Protein AF-E6XSA7-F1 (afdb_monomer_lite)

Sequence (203 aa):
MDSNVIATLLGTALGWSLSQITDFTKVNFTRSKKIEAIYTEISDLNDWLFRMDKFVLHTIQLIELNEPIKLLPQKLYFFLMKEHFHEICMYIPREARISITNIYASIEDINQAISQLEGHFENDENIGAKTYNNIIALYGQVNATQQKCCFLKFNPDGSFEKLKKHHNSILYYADENIEKAKKEAHKLGVKKLKEKYYSNDNE

Radius of gyration: 25.29 Å; chains: 1; bounding box: 68×36×82 Å

Structure (mmCIF, N/CA/C/O backbone):
data_AF-E6XSA7-F1
#
_entry.id   AF-E6XSA7-F1
#
loop_
_atom_site.group_PDB
_atom_site.id
_atom_site.type_symbol
_atom_site.label_atom_id
_atom_site.label_alt_id
_atom_site.label_comp_id
_atom_site.label_asym_id
_atom_site.label_entity_id
_atom_site.label_seq_id
_atom_site.pdbx_PDB_ins_code
_atom_site.Cartn_x
_atom_site.Cartn_y
_atom_site.Cartn_z
_atom_site.occupancy
_atom_site.B_iso_or_equiv
_atom_site.auth_seq_id
_atom_site.auth_comp_id
_atom_site.auth_asym_id
_atom_site.auth_atom_id
_atom_site.pdbx_PDB_model_num
ATOM 1 N N . MET A 1 1 ? 42.562 -0.560 -52.897 1.00 59.84 1 MET A N 1
ATOM 2 C CA . MET A 1 1 ? 42.450 -0.745 -51.435 1.00 59.84 1 MET A CA 1
ATOM 3 C C . MET A 1 1 ? 42.295 -2.235 -51.207 1.00 59.84 1 MET A C 1
ATOM 5 O O . MET A 1 1 ? 41.418 -2.815 -51.836 1.00 59.84 1 MET A O 1
ATOM 9 N N . ASP A 1 2 ? 43.187 -2.860 -50.440 1.00 83.06 2 ASP A N 1
ATOM 10 C CA . ASP A 1 2 ? 43.237 -4.322 -50.345 1.00 83.06 2 ASP A CA 1
ATOM 11 C C . ASP A 1 2 ? 41.948 -4.892 -49.751 1.00 83.06 2 ASP A C 1
ATOM 13 O O . ASP A 1 2 ? 41.436 -4.396 -48.744 1.00 83.06 2 ASP A O 1
ATOM 17 N N . SER A 1 3 ? 41.442 -5.967 -50.361 1.00 78.69 3 SER A N 1
ATOM 18 C CA . SER A 1 3 ? 40.225 -6.670 -49.930 1.00 78.69 3 SER A CA 1
ATOM 19 C C . SER A 1 3 ? 40.257 -7.042 -48.441 1.00 78.69 3 SER A C 1
ATOM 21 O O . SER A 1 3 ? 39.227 -7.028 -47.770 1.00 78.69 3 SER A O 1
ATOM 23 N N . ASN A 1 4 ? 41.448 -7.309 -47.900 1.00 80.69 4 ASN A N 1
ATOM 24 C CA . ASN A 1 4 ? 41.659 -7.647 -46.492 1.00 80.69 4 ASN A CA 1
ATOM 25 C C . ASN A 1 4 ? 41.406 -6.456 -45.554 1.00 80.69 4 ASN A C 1
ATOM 27 O O . ASN A 1 4 ? 40.868 -6.627 -44.460 1.00 80.69 4 ASN A O 1
ATOM 31 N N . VAL A 1 5 ? 41.744 -5.239 -45.989 1.00 83.44 5 VAL A N 1
ATOM 32 C CA . VAL A 1 5 ? 41.515 -4.010 -45.214 1.00 83.44 5 VAL A CA 1
ATOM 33 C C . VAL A 1 5 ? 40.021 -3.694 -45.167 1.00 83.44 5 VAL A C 1
ATOM 35 O O . VAL A 1 5 ? 39.496 -3.376 -44.103 1.00 83.44 5 VAL A O 1
ATOM 38 N N . ILE A 1 6 ? 39.315 -3.864 -46.291 1.00 87.12 6 ILE A N 1
ATOM 39 C CA . ILE A 1 6 ? 37.858 -3.677 -46.372 1.00 87.12 6 ILE A CA 1
ATOM 40 C C . ILE A 1 6 ? 37.128 -4.707 -45.499 1.00 87.12 6 ILE A C 1
ATOM 42 O O . ILE A 1 6 ? 36.250 -4.335 -44.724 1.00 87.12 6 ILE A O 1
ATOM 46 N N . ALA A 1 7 ? 37.517 -5.984 -45.571 1.00 86.25 7 ALA A N 1
ATOM 47 C CA . ALA A 1 7 ? 36.922 -7.042 -44.753 1.00 86.25 7 ALA A CA 1
ATOM 48 C C . ALA A 1 7 ? 37.125 -6.800 -43.247 1.00 86.25 7 ALA A C 1
ATOM 50 O O . ALA A 1 7 ? 36.196 -6.987 -42.463 1.00 86.25 7 ALA A O 1
ATOM 51 N N . THR A 1 8 ? 38.306 -6.320 -42.844 1.00 86.00 8 THR A N 1
ATOM 52 C CA . THR A 1 8 ? 38.599 -5.993 -41.439 1.00 86.00 8 THR A CA 1
ATOM 53 C C . THR A 1 8 ? 37.762 -4.807 -40.949 1.00 86.00 8 THR A C 1
ATOM 55 O O . THR A 1 8 ? 37.204 -4.869 -39.857 1.00 86.00 8 THR A O 1
ATOM 58 N N . LEU A 1 9 ? 37.616 -3.757 -41.767 1.00 87.25 9 LEU A N 1
ATOM 59 C CA . LEU A 1 9 ? 36.765 -2.594 -41.477 1.00 87.25 9 LEU A CA 1
ATOM 60 C C . LEU A 1 9 ? 35.279 -2.955 -41.374 1.00 87.25 9 LEU A C 1
ATOM 62 O O . LEU A 1 9 ? 34.580 -2.450 -40.500 1.00 87.25 9 LEU A O 1
ATOM 66 N N . LEU A 1 10 ? 34.791 -3.844 -42.241 1.00 89.88 10 LEU A N 1
ATOM 67 C CA . LEU A 1 10 ? 33.421 -4.351 -42.155 1.00 89.88 10 LEU A CA 1
ATOM 68 C C . LEU A 1 10 ? 33.223 -5.204 -40.898 1.00 89.88 10 LEU A C 1
ATOM 70 O O . LEU A 1 10 ? 32.213 -5.050 -40.219 1.00 89.88 10 LEU A O 1
ATOM 74 N N . GLY A 1 11 ? 34.192 -6.053 -40.546 1.00 88.94 11 GLY A N 1
ATOM 75 C CA . GLY A 1 11 ? 34.147 -6.859 -39.325 1.00 88.94 11 GLY A CA 1
ATOM 76 C C . GLY A 1 11 ? 34.111 -6.012 -38.050 1.00 88.94 11 GLY A C 1
ATOM 77 O O . GLY A 1 11 ? 33.295 -6.271 -37.166 1.00 88.94 11 GLY A O 1
ATOM 78 N N . THR A 1 12 ? 34.936 -4.964 -37.963 1.00 88.75 12 THR A N 1
ATOM 79 C CA . THR A 1 12 ? 34.935 -4.047 -36.811 1.00 88.75 12 THR A CA 1
ATOM 80 C C . THR A 1 12 ? 33.671 -3.197 -36.751 1.00 88.75 12 THR A C 1
ATOM 82 O O . THR A 1 12 ? 33.102 -3.049 -35.670 1.00 88.75 12 THR A O 1
ATOM 85 N N . ALA A 1 13 ? 33.181 -2.696 -37.890 1.00 89.94 13 ALA A N 1
ATOM 86 C CA . ALA A 1 13 ? 31.925 -1.952 -37.949 1.00 89.94 13 ALA A CA 1
ATOM 87 C C . ALA A 1 13 ? 30.730 -2.820 -37.521 1.00 89.94 13 ALA A C 1
ATOM 89 O O . ALA A 1 13 ? 29.938 -2.395 -36.682 1.00 89.94 13 ALA A O 1
ATOM 90 N N . LEU A 1 14 ? 30.635 -4.057 -38.024 1.00 91.94 14 LEU A N 1
ATOM 91 C CA . LEU A 1 14 ? 29.579 -5.000 -37.646 1.00 91.94 14 LEU A CA 1
ATOM 92 C C . LEU A 1 14 ? 29.657 -5.383 -36.166 1.00 91.94 14 LEU A C 1
ATOM 94 O O . LEU A 1 14 ? 28.632 -5.372 -35.488 1.00 91.94 14 LEU A O 1
ATOM 98 N N . GLY A 1 15 ? 30.854 -5.674 -35.647 1.00 91.50 15 GLY A N 1
ATOM 99 C CA . GLY A 1 15 ? 31.054 -5.971 -34.227 1.00 91.50 15 GLY A CA 1
ATOM 100 C C . GLY A 1 15 ? 30.647 -4.805 -33.324 1.00 91.50 15 GLY A C 1
ATOM 101 O O . GLY A 1 15 ? 29.948 -5.004 -32.330 1.00 91.50 15 GLY A O 1
ATOM 102 N N . TRP A 1 16 ? 31.005 -3.575 -33.705 1.00 94.25 16 TRP A N 1
ATOM 103 C CA . TRP A 1 16 ? 30.604 -2.373 -32.979 1.00 94.25 16 TRP A CA 1
ATOM 104 C C . TRP A 1 16 ? 29.087 -2.160 -33.022 1.00 94.25 16 TRP A C 1
ATOM 106 O O . TRP A 1 16 ? 28.469 -1.979 -31.975 1.00 94.25 16 TRP A O 1
ATOM 116 N N . SER A 1 17 ? 28.461 -2.255 -34.199 1.00 91.12 17 SER A N 1
ATOM 117 C CA . SER A 1 17 ? 27.004 -2.133 -34.332 1.00 91.12 17 SER A CA 1
ATOM 118 C C . SER A 1 17 ? 26.255 -3.192 -33.519 1.00 91.12 17 SER A C 1
ATOM 120 O O . SER A 1 17 ? 25.273 -2.867 -32.852 1.00 91.12 17 SER A O 1
ATOM 122 N N . LEU A 1 18 ? 26.730 -4.441 -33.514 1.00 92.56 18 LEU A N 1
ATOM 123 C CA . LEU A 1 18 ? 26.115 -5.522 -32.743 1.00 92.56 18 LEU A CA 1
ATOM 124 C C . LEU A 1 18 ? 26.251 -5.296 -31.228 1.00 92.56 18 LEU A C 1
ATOM 126 O O . LEU A 1 18 ? 25.301 -5.551 -30.483 1.00 92.56 18 LEU A O 1
ATOM 130 N N . SER A 1 19 ? 27.388 -4.755 -30.775 1.00 90.38 19 SER A N 1
ATOM 131 C CA . SER A 1 19 ? 27.588 -4.348 -29.378 1.00 90.38 19 SER A CA 1
ATOM 132 C C . SER A 1 19 ? 26.583 -3.274 -28.965 1.00 90.38 19 SER A C 1
ATOM 134 O O . SER A 1 19 ? 25.889 -3.443 -27.967 1.00 90.38 19 SER A O 1
ATOM 136 N N . GLN A 1 20 ? 26.419 -2.221 -29.773 1.00 91.69 20 GLN A N 1
ATOM 137 C CA . GLN A 1 20 ? 25.481 -1.131 -29.474 1.00 91.69 20 GLN A CA 1
ATOM 138 C C . GLN A 1 20 ? 24.025 -1.615 -29.400 1.00 91.69 20 GLN A C 1
ATOM 140 O O . GLN A 1 20 ? 23.276 -1.214 -28.510 1.00 91.69 20 GLN A O 1
ATOM 145 N N . ILE A 1 21 ? 23.619 -2.514 -30.304 1.00 92.69 21 ILE A N 1
ATOM 146 C CA . ILE A 1 21 ? 22.280 -3.124 -30.276 1.00 92.69 21 ILE A CA 1
ATOM 147 C C . ILE A 1 21 ? 22.091 -3.960 -29.001 1.00 92.69 21 ILE A C 1
ATOM 149 O O . ILE A 1 21 ? 21.040 -3.894 -28.357 1.00 92.69 21 ILE A O 1
ATOM 153 N N . THR A 1 22 ? 23.104 -4.734 -28.612 1.00 91.12 22 THR A N 1
ATOM 154 C CA . THR A 1 22 ? 23.057 -5.571 -27.404 1.00 91.12 22 THR A CA 1
ATOM 155 C C . THR A 1 22 ? 22.947 -4.715 -26.142 1.00 91.12 22 THR A C 1
ATOM 157 O O . THR A 1 22 ? 22.114 -4.985 -25.277 1.00 91.12 22 THR A O 1
ATOM 160 N N . ASP A 1 23 ? 23.715 -3.631 -26.060 1.00 90.94 23 ASP A N 1
ATOM 161 C CA . ASP A 1 23 ? 23.662 -2.714 -24.923 1.00 90.94 23 ASP A CA 1
ATOM 162 C C . ASP A 1 23 ? 22.304 -2.007 -24.842 1.00 90.94 23 ASP A C 1
ATOM 164 O O . ASP A 1 23 ? 21.670 -1.988 -23.784 1.00 90.94 23 ASP A O 1
ATOM 168 N N . PHE A 1 24 ? 21.789 -1.517 -25.973 1.00 90.81 24 PHE A N 1
ATOM 169 C CA . PHE A 1 24 ? 20.473 -0.880 -26.035 1.00 90.81 24 PHE A CA 1
ATOM 170 C C . PHE A 1 24 ? 19.341 -1.826 -25.608 1.00 90.81 24 PHE A C 1
ATOM 172 O O . PHE A 1 24 ? 18.472 -1.459 -24.810 1.00 90.81 24 PHE A O 1
ATOM 179 N N . THR A 1 25 ? 19.351 -3.067 -26.101 1.00 91.25 25 THR A N 1
ATOM 180 C CA . THR A 1 25 ? 18.339 -4.072 -25.739 1.00 91.25 25 THR A CA 1
ATOM 181 C C . THR A 1 25 ? 18.422 -4.454 -24.264 1.00 91.25 25 THR A C 1
ATOM 183 O O . THR A 1 25 ? 17.390 -4.510 -23.592 1.00 91.25 25 THR A O 1
ATOM 186 N N . LYS A 1 26 ? 19.632 -4.627 -23.719 1.00 91.69 26 LYS A N 1
ATOM 187 C CA . LYS A 1 26 ? 19.848 -4.932 -22.299 1.00 91.69 26 LYS A CA 1
ATOM 188 C C . LYS A 1 26 ? 19.365 -3.806 -21.386 1.00 91.69 26 LYS A C 1
ATOM 190 O O . LYS A 1 26 ? 18.710 -4.088 -20.379 1.00 91.69 26 LYS A O 1
ATOM 195 N N . VAL A 1 27 ? 19.638 -2.547 -21.735 1.00 89.31 27 VAL A N 1
ATOM 196 C CA . VAL A 1 27 ? 19.174 -1.373 -20.975 1.00 89.31 27 VAL A CA 1
ATOM 197 C C . VAL A 1 27 ? 17.648 -1.309 -20.964 1.00 89.31 27 VAL A C 1
ATOM 199 O O . VAL A 1 27 ? 17.051 -1.201 -19.893 1.00 89.31 27 VAL A O 1
ATOM 202 N N . ASN A 1 28 ? 17.005 -1.455 -22.125 1.00 89.94 28 ASN A N 1
ATOM 203 C CA . ASN A 1 28 ? 15.545 -1.416 -22.216 1.00 89.94 28 ASN A CA 1
ATOM 204 C C . ASN A 1 28 ? 14.881 -2.575 -21.472 1.00 89.94 28 ASN A C 1
ATOM 206 O O . ASN A 1 28 ? 13.909 -2.363 -20.753 1.00 89.94 28 ASN A O 1
ATOM 210 N N . PHE A 1 29 ? 15.425 -3.786 -21.585 1.00 92.81 29 PHE A N 1
ATOM 211 C CA . PHE A 1 29 ? 14.910 -4.947 -20.867 1.00 92.81 29 PHE A CA 1
ATOM 212 C C . PHE A 1 29 ? 15.046 -4.791 -19.349 1.00 92.81 29 PHE A C 1
ATOM 214 O O . PHE A 1 29 ? 14.094 -5.034 -18.609 1.00 92.81 29 PHE A O 1
ATOM 221 N N . THR A 1 30 ? 16.207 -4.326 -18.881 1.00 91.81 30 THR A N 1
ATOM 222 C CA . THR A 1 30 ? 16.455 -4.075 -17.454 1.00 91.81 30 THR A CA 1
ATOM 223 C C . THR A 1 30 ? 15.518 -2.996 -16.917 1.00 91.81 30 THR A C 1
ATOM 225 O O . THR A 1 30 ? 14.940 -3.157 -15.845 1.00 91.81 30 THR A O 1
ATOM 228 N N . ARG A 1 31 ? 15.312 -1.918 -17.681 1.00 92.31 31 ARG A N 1
ATOM 229 C CA . AR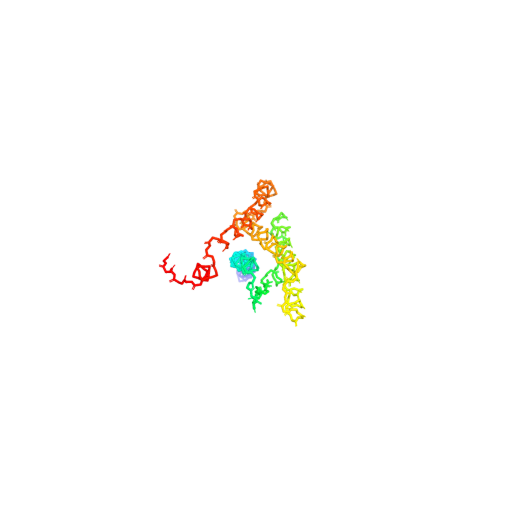G A 1 31 ? 14.358 -0.857 -17.350 1.00 92.31 31 ARG A CA 1
ATOM 230 C C . ARG A 1 31 ? 12.936 -1.401 -17.231 1.00 92.31 31 ARG A C 1
ATOM 232 O O . ARG A 1 31 ? 12.288 -1.137 -16.224 1.00 92.31 31 ARG A O 1
ATOM 239 N N . SER A 1 32 ? 12.454 -2.148 -18.225 1.00 92.31 32 SER A N 1
ATOM 240 C CA . SER A 1 32 ? 11.100 -2.714 -18.196 1.00 92.31 32 SER A CA 1
ATOM 241 C C . SER A 1 32 ? 10.903 -3.633 -16.994 1.00 92.31 32 SER A C 1
ATOM 243 O O . SER A 1 32 ? 9.909 -3.488 -16.292 1.00 92.31 32 SER A O 1
ATOM 245 N N . LYS A 1 33 ? 11.890 -4.486 -16.686 1.00 93.81 33 LYS A N 1
ATOM 246 C CA . LYS A 1 33 ? 11.869 -5.345 -15.493 1.00 93.81 33 LYS A CA 1
ATOM 247 C C . LYS A 1 33 ? 11.787 -4.563 -14.187 1.00 93.81 33 LYS A C 1
ATOM 249 O O . LYS A 1 33 ? 11.033 -4.943 -13.303 1.00 93.81 33 LYS A O 1
ATOM 254 N N . LYS A 1 34 ? 12.549 -3.476 -14.054 1.00 93.81 34 LYS A N 1
ATOM 255 C CA . LYS A 1 34 ? 12.502 -2.616 -12.861 1.00 93.81 34 LYS A CA 1
ATOM 256 C C . LYS A 1 34 ? 11.143 -1.927 -12.717 1.00 93.81 34 LYS A C 1
ATOM 258 O O . LYS A 1 34 ? 10.624 -1.844 -11.611 1.00 93.81 34 LYS A O 1
ATOM 263 N N . ILE A 1 35 ? 10.549 -1.463 -13.822 1.00 93.19 35 ILE A N 1
ATOM 264 C CA . ILE A 1 35 ? 9.202 -0.866 -13.809 1.00 93.19 35 ILE A CA 1
ATOM 265 C C . ILE A 1 35 ? 8.178 -1.910 -13.364 1.00 93.19 35 ILE A C 1
ATOM 267 O O . ILE A 1 35 ? 7.397 -1.646 -12.456 1.00 93.19 35 ILE A O 1
ATOM 271 N N . GLU A 1 36 ? 8.216 -3.095 -13.968 1.00 93.44 36 GLU A N 1
ATOM 272 C CA . GLU A 1 36 ? 7.351 -4.218 -13.608 1.00 93.44 36 GLU A CA 1
ATOM 273 C C . GLU A 1 36 ? 7.500 -4.591 -12.129 1.00 93.44 36 GLU A C 1
ATOM 275 O O . GLU A 1 36 ? 6.498 -4.686 -11.431 1.00 93.44 36 GLU A O 1
ATOM 280 N N . ALA A 1 37 ? 8.730 -4.688 -11.618 1.00 93.38 37 ALA A N 1
ATOM 281 C CA . ALA A 1 37 ? 9.003 -4.986 -10.214 1.00 93.38 37 ALA A CA 1
ATOM 282 C C . ALA A 1 37 ? 8.345 -3.981 -9.250 1.00 93.38 37 ALA A C 1
ATOM 284 O O . ALA A 1 37 ? 7.757 -4.394 -8.254 1.00 93.38 37 ALA A O 1
ATOM 285 N N . ILE A 1 38 ? 8.376 -2.677 -9.560 1.00 93.56 38 ILE A N 1
ATOM 286 C CA . ILE A 1 38 ? 7.694 -1.660 -8.742 1.00 93.56 38 ILE A CA 1
ATOM 287 C C . ILE A 1 38 ? 6.173 -1.857 -8.762 1.00 93.56 38 ILE A C 1
ATOM 289 O O . ILE A 1 38 ? 5.531 -1.775 -7.718 1.00 93.56 38 ILE A O 1
ATOM 293 N N . TYR A 1 39 ? 5.576 -2.125 -9.925 1.00 93.00 39 TYR A N 1
ATOM 294 C CA . TYR A 1 39 ? 4.129 -2.360 -10.005 1.00 93.00 39 TYR A CA 1
ATOM 295 C C . TYR A 1 39 ? 3.703 -3.667 -9.328 1.00 93.00 39 TYR A C 1
ATOM 297 O O . TYR A 1 39 ? 2.630 -3.710 -8.723 1.00 93.00 39 TYR A O 1
ATOM 305 N N . THR A 1 40 ? 4.542 -4.701 -9.375 1.00 93.88 40 THR A N 1
ATOM 306 C CA . THR A 1 40 ? 4.348 -5.937 -8.610 1.00 93.88 40 THR A CA 1
ATOM 307 C C . THR A 1 40 ? 4.370 -5.650 -7.115 1.00 93.88 40 THR A C 1
ATOM 309 O O . THR A 1 40 ? 3.422 -6.015 -6.430 1.00 93.88 40 THR A O 1
ATOM 312 N N . GLU A 1 41 ? 5.355 -4.894 -6.620 1.00 94.00 41 GLU A N 1
ATOM 313 C CA . GLU A 1 41 ? 5.401 -4.497 -5.207 1.00 94.00 41 GLU A CA 1
ATOM 314 C C . GLU A 1 41 ? 4.157 -3.702 -4.789 1.00 94.00 41 GLU A C 1
ATOM 316 O O . GLU A 1 41 ? 3.610 -3.925 -3.716 1.00 94.00 41 GLU A O 1
ATOM 321 N N . ILE A 1 42 ? 3.649 -2.809 -5.644 1.00 93.56 42 ILE A N 1
ATOM 322 C CA . ILE A 1 42 ? 2.402 -2.073 -5.374 1.00 93.56 42 ILE A CA 1
ATOM 323 C C . ILE A 1 42 ? 1.195 -3.019 -5.301 1.00 93.56 42 ILE A C 1
ATOM 325 O O . ILE A 1 42 ? 0.300 -2.806 -4.480 1.00 93.56 42 ILE A O 1
ATOM 329 N N . SER A 1 43 ? 1.155 -4.065 -6.133 1.00 93.12 43 SER A N 1
ATOM 330 C CA . SER A 1 43 ? 0.118 -5.099 -6.045 1.00 93.12 43 SER A CA 1
ATOM 331 C C . SER A 1 43 ? 0.243 -5.909 -4.756 1.00 93.12 43 SER A C 1
ATOM 333 O O . SER A 1 43 ? -0.767 -6.142 -4.097 1.00 93.12 43 SER A O 1
ATOM 335 N N . ASP A 1 44 ? 1.455 -6.288 -4.361 1.00 93.25 44 ASP A N 1
ATOM 336 C CA . ASP A 1 44 ? 1.685 -7.012 -3.112 1.00 93.25 44 ASP A CA 1
ATOM 337 C C . ASP A 1 44 ? 1.280 -6.147 -1.911 1.00 93.25 44 ASP A C 1
ATOM 339 O O . ASP A 1 44 ? 0.554 -6.600 -1.026 1.00 93.25 44 ASP A O 1
ATOM 343 N N . LEU A 1 45 ? 1.663 -4.864 -1.908 1.00 93.94 45 LEU A N 1
ATOM 344 C CA . LEU A 1 45 ? 1.253 -3.893 -0.893 1.00 93.94 45 LEU A CA 1
ATOM 345 C C . LEU A 1 45 ? -0.269 -3.748 -0.825 1.00 93.94 45 LEU A C 1
ATOM 347 O O . LEU A 1 45 ? -0.813 -3.660 0.272 1.00 93.94 45 LEU A O 1
ATOM 351 N N . ASN A 1 46 ? -0.974 -3.750 -1.959 1.00 93.69 46 ASN A N 1
ATOM 352 C CA . ASN A 1 46 ? -2.438 -3.741 -1.970 1.00 93.69 46 ASN A CA 1
ATOM 353 C C . ASN A 1 46 ? -3.027 -4.948 -1.220 1.00 93.69 46 ASN A C 1
ATOM 355 O O . ASN A 1 46 ? -3.964 -4.786 -0.439 1.00 93.69 46 ASN A O 1
ATOM 359 N N . ASP A 1 47 ? -2.476 -6.140 -1.432 1.00 92.62 47 ASP A N 1
ATOM 360 C CA . ASP A 1 47 ? -2.980 -7.367 -0.813 1.00 92.62 47 ASP A CA 1
ATOM 361 C C . ASP A 1 47 ? -2.623 -7.434 0.681 1.00 92.62 47 ASP A C 1
ATOM 363 O O . ASP A 1 47 ? -3.439 -7.854 1.508 1.00 92.62 47 ASP A O 1
ATOM 367 N N . TRP A 1 48 ? -1.445 -6.933 1.061 1.00 93.62 48 TRP A N 1
ATOM 368 C CA . TRP A 1 48 ? -1.068 -6.740 2.461 1.00 93.62 48 TRP A CA 1
ATOM 369 C C . TRP A 1 48 ? -1.967 -5.723 3.172 1.00 93.62 48 TRP A C 1
ATOM 371 O O . TRP A 1 48 ? -2.436 -5.990 4.279 1.00 93.62 48 TRP A O 1
ATOM 381 N N . LEU A 1 49 ? -2.264 -4.590 2.531 1.00 93.69 49 LEU A N 1
ATOM 382 C CA . LEU A 1 49 ? -3.177 -3.578 3.062 1.00 93.69 49 LEU A CA 1
ATOM 383 C C . LEU A 1 49 ? -4.603 -4.112 3.190 1.00 93.69 49 LEU A C 1
ATOM 385 O O . LEU A 1 49 ? -5.263 -3.811 4.176 1.00 93.69 49 LEU A O 1
ATOM 389 N N . PHE A 1 50 ? -5.067 -4.951 2.261 1.00 91.44 50 PHE A N 1
ATOM 390 C CA . PHE A 1 50 ? -6.363 -5.621 2.390 1.00 91.44 50 PHE A CA 1
ATOM 391 C C . PHE A 1 50 ? -6.427 -6.522 3.631 1.00 91.44 50 PHE A C 1
ATOM 393 O O . PHE A 1 50 ? -7.415 -6.514 4.363 1.00 91.44 50 PHE A O 1
ATOM 400 N N . ARG A 1 51 ? -5.367 -7.290 3.909 1.00 90.94 51 ARG A N 1
ATOM 401 C CA . ARG A 1 51 ? -5.290 -8.102 5.136 1.00 90.94 51 ARG A CA 1
ATOM 402 C C . ARG A 1 51 ? -5.253 -7.222 6.382 1.00 90.94 51 ARG A C 1
ATOM 404 O O . ARG A 1 51 ? -5.932 -7.522 7.363 1.00 90.94 51 ARG A O 1
ATOM 411 N N . MET A 1 52 ? -4.496 -6.128 6.328 1.00 93.38 52 MET A N 1
ATOM 412 C CA . MET A 1 52 ? -4.409 -5.155 7.413 1.00 93.38 52 MET A CA 1
ATOM 413 C C . MET A 1 52 ? -5.761 -4.482 7.686 1.00 93.38 52 MET A C 1
ATOM 415 O O . MET A 1 52 ? -6.145 -4.373 8.844 1.00 93.38 52 MET A O 1
ATOM 419 N N . ASP A 1 53 ? -6.520 -4.118 6.650 1.00 91.25 53 ASP A N 1
ATOM 420 C CA . ASP A 1 53 ? -7.887 -3.582 6.743 1.00 91.25 53 ASP A CA 1
ATOM 421 C C . ASP A 1 53 ? -8.789 -4.525 7.550 1.00 91.25 53 ASP A C 1
ATOM 423 O O . ASP A 1 53 ? -9.390 -4.112 8.541 1.00 91.25 53 ASP A O 1
ATOM 427 N N . LYS A 1 54 ? -8.800 -5.823 7.210 1.00 89.50 54 LYS A N 1
ATOM 428 C CA . LYS A 1 54 ? -9.569 -6.836 7.955 1.00 89.50 54 LYS A CA 1
ATOM 429 C C . LYS A 1 54 ? -9.110 -6.988 9.394 1.00 89.50 54 LYS A C 1
ATOM 431 O O . LYS A 1 54 ? -9.947 -7.086 10.290 1.00 89.50 54 LYS A O 1
ATOM 436 N N . PHE A 1 55 ? -7.802 -6.988 9.619 1.00 90.69 55 PHE A N 1
ATOM 437 C CA . PHE A 1 55 ? -7.237 -7.096 10.955 1.00 90.69 55 PHE A CA 1
ATOM 438 C C . PHE A 1 55 ? -7.632 -5.906 11.840 1.00 90.69 55 PHE A C 1
ATOM 440 O O . PHE A 1 55 ? -8.098 -6.092 12.966 1.00 90.69 55 PHE A O 1
ATOM 447 N N . VAL A 1 56 ? -7.486 -4.680 11.333 1.00 90.88 56 VAL A N 1
ATOM 448 C CA . VAL A 1 56 ? -7.819 -3.462 12.081 1.00 90.88 56 VAL A CA 1
ATOM 449 C C . VAL A 1 56 ? -9.329 -3.380 12.311 1.00 90.88 56 VAL A C 1
ATOM 451 O O . VAL A 1 56 ? -9.758 -3.047 13.413 1.00 90.88 56 VAL A O 1
ATOM 454 N N . LEU A 1 57 ? -10.149 -3.774 11.332 1.00 89.62 57 LEU A N 1
ATOM 455 C CA . LEU A 1 57 ? -11.602 -3.830 11.497 1.00 89.62 57 LEU A CA 1
ATOM 456 C C . LEU A 1 57 ? -12.016 -4.826 12.589 1.00 89.62 57 LEU A C 1
ATOM 458 O O . LEU A 1 57 ? -12.825 -4.494 13.452 1.00 89.62 57 LEU A O 1
ATOM 462 N N . HIS A 1 58 ? -11.424 -6.022 12.601 1.00 89.00 58 HIS A N 1
ATOM 463 C CA . HIS A 1 58 ? -11.640 -7.001 13.665 1.00 89.00 58 HIS A CA 1
ATOM 464 C C . HIS A 1 58 ? -11.202 -6.464 15.036 1.00 89.00 58 HIS A C 1
ATOM 466 O O . HIS A 1 58 ? -11.902 -6.636 16.030 1.00 89.00 58 HIS A O 1
ATOM 472 N N . THR A 1 59 ? -10.073 -5.758 15.077 1.00 88.44 59 THR A N 1
ATOM 473 C CA . THR A 1 59 ? -9.552 -5.098 16.280 1.00 88.44 59 THR A CA 1
ATOM 474 C C . THR A 1 59 ? -10.558 -4.083 16.831 1.00 88.44 59 THR A C 1
ATOM 476 O O . THR A 1 59 ? -10.885 -4.136 18.013 1.00 88.44 59 THR A O 1
ATOM 479 N N . ILE A 1 60 ? -11.142 -3.232 15.979 1.00 88.62 60 ILE A N 1
ATOM 480 C CA . ILE A 1 60 ? -12.220 -2.305 16.367 1.00 88.62 60 ILE A CA 1
ATOM 481 C C . ILE A 1 60 ? -13.403 -3.072 16.973 1.00 88.62 60 ILE A C 1
ATOM 483 O O . ILE A 1 60 ? -13.889 -2.702 18.038 1.00 88.62 60 ILE A O 1
ATOM 487 N N . GLN A 1 61 ? -13.831 -4.175 16.348 1.00 88.88 61 GLN A N 1
ATOM 488 C CA . GLN A 1 61 ? -14.941 -4.996 16.850 1.00 88.88 61 GLN A CA 1
ATOM 489 C C . GLN A 1 61 ? -14.667 -5.595 18.235 1.00 88.88 61 GLN A C 1
ATOM 491 O O . GLN A 1 61 ? -15.591 -5.717 19.035 1.00 88.88 61 GLN A O 1
ATOM 496 N N . LEU A 1 62 ? -13.420 -5.968 18.532 1.00 85.81 62 LEU A N 1
ATOM 497 C CA . LEU A 1 62 ? -13.037 -6.457 19.857 1.00 85.81 62 LEU A CA 1
ATOM 498 C C . LEU A 1 62 ? -13.072 -5.341 20.911 1.00 85.81 62 LEU A C 1
ATOM 500 O O . LEU A 1 62 ? -13.555 -5.586 22.015 1.00 85.81 62 LEU A O 1
ATOM 504 N N . ILE A 1 63 ? -12.651 -4.117 20.565 1.00 85.94 63 ILE A N 1
ATOM 505 C CA . ILE A 1 63 ? -12.720 -2.962 21.484 1.00 85.94 63 ILE A CA 1
ATOM 506 C C . ILE A 1 63 ? -14.165 -2.656 21.860 1.00 85.94 63 ILE A C 1
ATOM 508 O O . ILE A 1 63 ? -14.458 -2.473 23.036 1.00 85.94 63 ILE A O 1
ATOM 512 N N . GLU A 1 64 ? -15.080 -2.662 20.887 1.00 85.69 64 GLU A N 1
ATOM 513 C CA . GLU A 1 64 ? -16.516 -2.439 21.136 1.00 85.69 64 GLU A CA 1
ATOM 514 C C . GLU A 1 64 ? -17.129 -3.470 22.093 1.00 85.69 64 GLU A C 1
ATOM 516 O O . GLU A 1 64 ? -18.108 -3.197 22.788 1.00 85.69 64 GLU A O 1
ATOM 521 N N . LEU A 1 65 ? -16.556 -4.673 22.134 1.00 85.69 65 LEU A N 1
ATOM 522 C CA . LEU A 1 65 ? -16.972 -5.747 23.032 1.00 85.69 65 LEU A CA 1
ATOM 523 C C . LEU A 1 65 ? -16.202 -5.747 24.361 1.00 85.69 65 LEU A C 1
ATOM 525 O O . LEU A 1 65 ? -16.420 -6.643 25.173 1.00 85.69 65 LEU A O 1
ATOM 529 N N . ASN A 1 66 ? -15.360 -4.738 24.608 1.00 82.56 66 ASN A N 1
ATOM 530 C CA . ASN A 1 66 ? -14.468 -4.621 25.766 1.00 82.56 66 ASN A CA 1
ATOM 531 C C . ASN A 1 66 ? -13.514 -5.818 25.927 1.00 82.56 66 ASN A C 1
ATOM 533 O O . ASN A 1 66 ? -13.163 -6.202 27.042 1.00 82.56 66 ASN A O 1
ATOM 537 N N . GLU A 1 67 ? -13.096 -6.421 24.814 1.00 80.56 67 GLU A N 1
ATOM 538 C CA . GLU A 1 67 ? -12.117 -7.505 24.814 1.00 80.56 67 GLU A CA 1
ATOM 539 C C . GLU A 1 67 ? -10.685 -6.954 24.726 1.00 80.56 67 GLU A C 1
ATOM 541 O O . GLU A 1 67 ? -10.425 -6.001 23.982 1.00 80.56 67 GLU A O 1
ATOM 546 N N . PRO A 1 68 ? -9.717 -7.569 25.430 1.00 72.31 68 PRO A N 1
ATOM 547 C CA . PRO A 1 68 ? -8.330 -7.137 25.378 1.00 72.31 68 PRO A CA 1
ATOM 548 C C . PRO A 1 68 ? -7.715 -7.437 24.007 1.00 72.31 68 PRO A C 1
ATOM 550 O O . PRO A 1 68 ? -7.765 -8.568 23.508 1.00 72.31 68 PRO A O 1
ATOM 553 N N . ILE A 1 69 ? -7.056 -6.438 23.423 1.00 74.69 69 ILE A N 1
ATOM 554 C CA . ILE A 1 69 ? -6.269 -6.602 22.198 1.00 74.69 69 ILE A CA 1
ATOM 555 C C . ILE A 1 69 ? -4.838 -6.956 22.563 1.00 74.69 69 ILE A C 1
ATOM 557 O O . ILE A 1 69 ? -4.222 -6.318 23.409 1.00 74.69 69 ILE A O 1
ATOM 561 N N . LYS A 1 70 ? -4.305 -7.979 21.895 1.00 69.50 70 LYS A N 1
ATOM 562 C CA . LYS A 1 70 ? -2.952 -8.496 22.145 1.00 69.50 70 LYS A CA 1
ATOM 563 C C . LYS A 1 70 ? -2.009 -8.353 20.957 1.00 69.50 70 LYS A C 1
ATOM 565 O O . LYS A 1 70 ? -0.840 -8.694 21.072 1.00 69.50 70 LYS A O 1
ATOM 570 N N . LEU A 1 71 ? -2.526 -7.939 19.804 1.00 74.88 71 LEU A N 1
ATOM 571 C CA . LEU A 1 71 ? -1.794 -7.953 18.546 1.00 74.88 71 LEU A CA 1
ATOM 572 C C . LEU A 1 71 ? -2.077 -6.670 17.771 1.00 74.88 71 LEU A C 1
ATOM 574 O O . LEU A 1 71 ? -3.221 -6.227 17.683 1.00 74.88 71 LEU A O 1
ATOM 578 N N . LEU A 1 72 ? -1.020 -6.122 17.185 1.00 81.50 72 LEU A N 1
ATOM 579 C CA . LEU A 1 72 ? -1.061 -5.012 16.245 1.00 81.50 72 LEU A CA 1
ATOM 580 C C . LEU A 1 72 ? -0.723 -5.517 14.839 1.00 81.50 72 LEU A C 1
ATOM 582 O O . LEU A 1 72 ? -0.047 -6.543 14.701 1.00 81.50 72 LEU A O 1
ATOM 586 N N . PRO A 1 73 ? -1.186 -4.822 13.787 1.00 86.19 73 PRO A N 1
ATOM 587 C CA . PRO A 1 73 ? -0.798 -5.167 12.431 1.00 86.19 73 PRO A CA 1
ATOM 588 C C . PRO A 1 73 ? 0.712 -4.981 12.234 1.00 86.19 73 PRO A C 1
ATOM 590 O O . PRO A 1 73 ? 1.328 -4.085 12.807 1.00 86.19 73 PRO A O 1
ATOM 593 N N . GLN A 1 74 ? 1.310 -5.838 11.407 1.00 88.88 74 GLN A N 1
ATOM 594 C CA . GLN A 1 74 ? 2.736 -5.769 11.093 1.00 88.88 74 GLN A CA 1
ATOM 595 C C . GLN A 1 74 ? 3.062 -4.545 10.231 1.00 88.88 74 GLN A C 1
ATOM 597 O O . GLN A 1 74 ? 2.276 -4.160 9.366 1.00 88.88 74 GLN A O 1
ATOM 602 N N . LYS A 1 75 ? 4.253 -3.974 10.432 1.00 91.06 75 LYS A N 1
ATOM 603 C CA . LYS A 1 75 ? 4.774 -2.890 9.591 1.00 91.06 75 LYS A CA 1
ATOM 604 C C . LYS A 1 75 ? 5.024 -3.393 8.170 1.00 91.06 75 LYS A C 1
ATOM 606 O O . LYS A 1 75 ? 5.475 -4.519 7.962 1.00 91.06 75 LYS A O 1
ATOM 611 N N . LEU A 1 76 ? 4.736 -2.537 7.200 1.00 91.00 76 LEU A N 1
ATOM 612 C CA . LEU A 1 76 ? 4.909 -2.808 5.779 1.00 91.00 76 LEU A CA 1
ATOM 613 C C . LEU A 1 76 ? 6.287 -2.339 5.314 1.00 91.00 76 LEU A C 1
ATOM 615 O O . LEU A 1 76 ? 6.807 -1.333 5.794 1.00 91.00 76 LEU A O 1
ATOM 619 N N . TYR A 1 77 ? 6.863 -3.038 4.343 1.00 86.12 77 TYR A N 1
ATOM 620 C CA . TYR A 1 77 ? 8.166 -2.700 3.774 1.00 86.12 77 TYR A CA 1
ATOM 621 C C . TYR A 1 77 ? 8.074 -2.587 2.251 1.00 86.12 77 TYR A C 1
ATOM 623 O O . TYR A 1 77 ? 7.304 -3.304 1.620 1.00 86.12 77 TYR A O 1
ATOM 631 N N . PHE A 1 78 ? 8.870 -1.682 1.677 1.00 84.25 78 PHE A N 1
ATOM 632 C CA . PHE A 1 78 ? 8.881 -1.344 0.246 1.00 84.25 78 PHE A CA 1
ATOM 633 C C . PHE A 1 78 ? 10.309 -1.387 -0.332 1.00 84.25 78 PHE A C 1
ATOM 635 O O . PHE A 1 78 ? 10.957 -0.372 -0.595 1.00 84.25 78 PHE A O 1
ATOM 642 N N . PHE A 1 79 ? 10.846 -2.591 -0.478 1.00 89.12 79 PHE A N 1
ATOM 643 C CA . PHE A 1 79 ? 12.228 -2.824 -0.886 1.00 89.12 79 PHE A CA 1
ATOM 644 C C . PHE A 1 79 ? 12.504 -2.382 -2.332 1.00 89.12 79 PHE A C 1
ATOM 646 O O . PHE A 1 79 ? 13.470 -1.656 -2.576 1.00 89.12 79 PHE A O 1
ATOM 653 N N . LEU A 1 80 ? 11.644 -2.765 -3.280 1.00 90.69 80 LEU A N 1
ATOM 654 C CA . LEU A 1 80 ? 11.888 -2.593 -4.717 1.00 90.69 80 LEU A CA 1
ATOM 655 C C . LEU A 1 80 ? 11.755 -1.134 -5.145 1.00 90.69 80 LEU A C 1
ATOM 657 O O . LEU A 1 80 ? 12.562 -0.629 -5.923 1.00 90.69 80 LEU A O 1
ATOM 661 N N . MET A 1 81 ? 10.771 -0.424 -4.605 1.00 87.25 81 MET A N 1
ATOM 662 C CA . MET A 1 81 ? 10.601 1.003 -4.826 1.00 87.25 81 MET A CA 1
ATOM 663 C C . MET A 1 81 ? 11.788 1.792 -4.263 1.00 87.25 81 MET A C 1
ATOM 665 O O . MET A 1 81 ? 12.317 2.662 -4.955 1.00 87.25 81 MET A O 1
ATOM 669 N N . LYS A 1 82 ? 12.265 1.474 -3.053 1.00 88.50 82 LYS A N 1
ATOM 670 C CA . LYS A 1 82 ? 13.426 2.160 -2.464 1.00 88.50 82 LYS A CA 1
ATOM 671 C C . LYS A 1 82 ? 14.701 1.940 -3.285 1.00 88.50 82 LYS A C 1
ATOM 673 O O . LYS A 1 82 ? 15.482 2.873 -3.466 1.00 88.50 82 LYS A O 1
ATOM 678 N N . GLU A 1 83 ? 14.892 0.729 -3.798 1.00 90.31 83 GLU A N 1
ATOM 679 C CA . GLU A 1 83 ? 16.085 0.353 -4.554 1.00 90.31 83 GLU A CA 1
ATOM 680 C C . GLU A 1 83 ? 16.058 0.842 -6.009 1.00 90.31 83 GLU A C 1
ATOM 682 O O . GLU A 1 83 ? 17.054 1.373 -6.488 1.00 90.31 83 GLU A O 1
ATOM 687 N N . HIS A 1 84 ? 14.934 0.720 -6.718 1.00 91.31 84 HIS A N 1
ATOM 688 C CA . HIS A 1 84 ? 14.899 0.910 -8.175 1.00 91.31 84 HIS A CA 1
ATOM 689 C C . HIS A 1 84 ? 14.223 2.201 -8.643 1.00 91.31 84 HIS A C 1
ATOM 691 O O . HIS A 1 84 ? 14.452 2.623 -9.779 1.00 91.31 84 HIS A O 1
ATOM 697 N N . PHE A 1 85 ? 13.396 2.860 -7.820 1.00 91.38 85 PHE A N 1
ATOM 698 C CA . PHE A 1 85 ? 12.569 3.977 -8.300 1.00 91.38 85 PHE A CA 1
ATOM 699 C C . PHE A 1 85 ? 13.395 5.144 -8.843 1.00 91.38 85 PHE A C 1
ATOM 701 O O . PHE A 1 85 ? 13.066 5.692 -9.894 1.00 91.38 85 PHE A O 1
ATOM 708 N N . HIS A 1 86 ? 14.497 5.499 -8.179 1.00 91.62 86 HIS A N 1
ATOM 709 C CA . HIS A 1 86 ? 15.356 6.604 -8.605 1.00 91.62 86 HIS A CA 1
ATOM 710 C C . HIS A 1 86 ? 15.975 6.371 -9.997 1.00 91.62 86 HIS A C 1
ATOM 712 O O . HIS A 1 86 ? 16.129 7.319 -10.7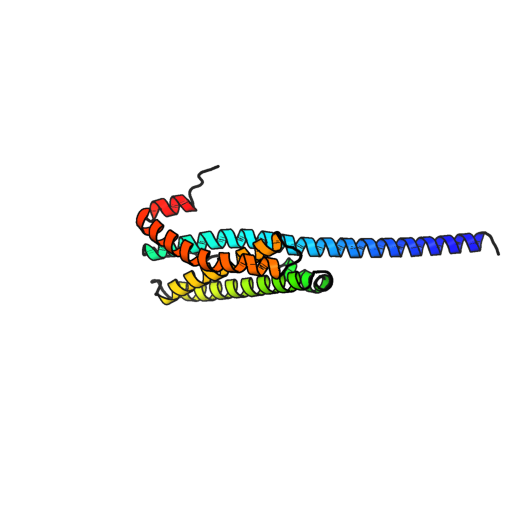65 1.00 91.62 86 HIS A O 1
ATOM 718 N N . GLU A 1 87 ? 16.244 5.115 -10.359 1.00 90.75 87 GLU A N 1
ATOM 719 C CA . GLU A 1 87 ? 16.837 4.734 -11.646 1.00 90.75 87 GLU A CA 1
ATOM 720 C C . GLU A 1 87 ? 15.823 4.778 -12.794 1.00 90.75 87 GLU A C 1
ATOM 722 O O . GLU A 1 87 ? 16.195 4.987 -13.951 1.00 90.75 87 GLU A O 1
ATOM 727 N N . ILE A 1 88 ? 14.537 4.562 -12.488 1.00 91.44 88 ILE A N 1
ATOM 728 C CA . ILE A 1 88 ? 13.492 4.418 -13.507 1.00 91.44 88 ILE A CA 1
ATOM 729 C C . ILE A 1 88 ? 12.450 5.533 -13.523 1.00 91.44 88 ILE A C 1
ATOM 731 O O . ILE A 1 88 ? 11.638 5.580 -14.448 1.00 91.44 88 ILE A O 1
ATOM 735 N N . CYS A 1 89 ? 12.471 6.451 -12.554 1.00 91.00 89 CYS A N 1
ATOM 736 C CA . CYS A 1 89 ? 11.438 7.475 -12.401 1.00 91.00 89 CYS A CA 1
ATOM 737 C C . CYS A 1 89 ? 11.242 8.309 -13.680 1.00 91.00 89 CYS A C 1
ATOM 739 O O . CYS A 1 89 ? 10.109 8.581 -14.069 1.00 91.00 89 CYS A O 1
ATOM 741 N N . MET A 1 90 ? 12.314 8.654 -14.399 1.00 91.00 90 MET A N 1
ATOM 742 C CA . MET A 1 90 ? 12.225 9.433 -15.643 1.00 91.00 90 MET A CA 1
ATOM 743 C C . MET A 1 90 ? 11.441 8.728 -16.758 1.00 91.00 90 MET A C 1
ATOM 745 O O . MET A 1 90 ? 10.935 9.388 -17.662 1.00 91.00 90 MET A O 1
ATOM 749 N N . TYR A 1 91 ? 11.320 7.404 -16.688 1.00 91.06 91 TYR A N 1
ATOM 750 C CA . TYR A 1 91 ? 10.628 6.585 -17.677 1.00 91.06 91 TYR A CA 1
ATOM 751 C C . TYR A 1 91 ? 9.171 6.282 -17.320 1.00 91.06 91 TYR A C 1
ATOM 753 O O . TYR A 1 91 ? 8.462 5.685 -18.131 1.00 91.06 91 TYR A O 1
ATOM 761 N N . ILE A 1 92 ? 8.737 6.668 -16.120 1.00 91.94 92 ILE A N 1
ATOM 762 C CA . ILE A 1 92 ? 7.369 6.500 -15.636 1.00 91.94 92 ILE A CA 1
ATOM 763 C C . ILE A 1 92 ? 6.597 7.809 -15.887 1.00 91.94 92 ILE A C 1
ATOM 765 O O . ILE A 1 92 ? 7.141 8.900 -15.649 1.00 91.94 92 ILE A O 1
ATOM 769 N N . PRO A 1 93 ? 5.324 7.744 -16.330 1.00 93.19 93 PRO A N 1
ATOM 770 C CA . PRO A 1 93 ? 4.476 8.924 -16.465 1.00 93.19 93 PRO A CA 1
ATOM 771 C C . PRO A 1 93 ? 4.491 9.792 -15.203 1.00 93.19 93 PRO A C 1
ATOM 773 O O . PRO A 1 93 ? 4.548 9.293 -14.080 1.00 93.19 93 PRO A O 1
ATOM 776 N N . ARG A 1 94 ? 4.455 11.119 -15.375 1.00 92.19 94 ARG A N 1
ATOM 777 C CA . ARG A 1 94 ? 4.525 12.074 -14.252 1.00 92.19 94 ARG A CA 1
ATOM 778 C C . ARG A 1 94 ? 3.457 11.799 -13.191 1.00 92.19 94 ARG A C 1
ATOM 780 O O . ARG A 1 94 ? 3.752 11.886 -12.006 1.00 92.19 94 ARG A O 1
ATOM 787 N N . GLU A 1 95 ? 2.241 11.481 -13.611 1.00 92.44 95 GLU A N 1
ATOM 788 C CA . GLU A 1 95 ? 1.110 11.283 -12.702 1.00 92.44 95 GLU A CA 1
ATOM 789 C C . GLU A 1 95 ? 1.251 9.966 -11.933 1.00 92.44 95 GLU A C 1
ATOM 791 O O . GLU A 1 95 ? 1.141 9.955 -10.708 1.00 92.44 95 GLU A O 1
ATOM 796 N N . ALA A 1 96 ? 1.645 8.888 -12.619 1.00 92.19 96 ALA A N 1
ATOM 797 C CA . ALA A 1 96 ? 2.008 7.629 -11.977 1.00 92.19 96 ALA A CA 1
ATOM 798 C C . ALA A 1 96 ? 3.152 7.804 -10.967 1.00 92.19 96 ALA A C 1
ATOM 800 O O . ALA A 1 96 ? 3.043 7.315 -9.849 1.00 92.19 96 ALA A O 1
ATOM 801 N N . ARG A 1 97 ? 4.206 8.571 -11.293 1.00 93.81 97 ARG A N 1
ATOM 802 C CA . ARG A 1 97 ? 5.278 8.893 -10.331 1.00 93.81 97 ARG A CA 1
ATOM 803 C C . ARG A 1 97 ? 4.741 9.533 -9.058 1.00 93.81 97 ARG A C 1
ATOM 805 O O . ARG A 1 97 ? 5.123 9.109 -7.974 1.00 93.81 97 ARG A O 1
ATOM 812 N N . ILE A 1 98 ? 3.872 10.536 -9.195 1.00 92.31 98 ILE A N 1
ATOM 813 C CA . ILE A 1 98 ? 3.274 11.235 -8.053 1.00 92.31 98 ILE A CA 1
ATOM 814 C C . ILE A 1 98 ? 2.458 10.251 -7.205 1.00 92.31 98 ILE A C 1
ATOM 816 O O . ILE A 1 98 ? 2.614 10.225 -5.984 1.00 92.31 98 ILE A O 1
ATOM 820 N N . SER A 1 99 ? 1.649 9.397 -7.836 1.00 91.81 99 SER A N 1
ATOM 821 C CA . SER A 1 99 ? 0.883 8.357 -7.141 1.00 91.81 99 SER A CA 1
ATOM 822 C C . SER A 1 99 ? 1.780 7.353 -6.415 1.00 91.81 99 SER A C 1
ATOM 824 O O . SER A 1 99 ? 1.519 7.063 -5.252 1.00 91.81 99 SER A O 1
ATOM 826 N N . ILE A 1 100 ? 2.861 6.881 -7.045 1.00 93.25 100 ILE A N 1
ATOM 827 C CA . ILE A 1 100 ? 3.839 5.967 -6.428 1.00 93.25 100 ILE A CA 1
ATOM 828 C C . ILE A 1 100 ? 4.465 6.617 -5.191 1.00 93.25 100 ILE A C 1
ATOM 830 O O . ILE A 1 100 ? 4.450 6.032 -4.112 1.00 93.25 100 ILE A O 1
ATOM 834 N N . THR A 1 101 ? 4.939 7.861 -5.305 1.00 93.38 101 THR A N 1
ATOM 835 C CA . THR A 1 101 ? 5.523 8.584 -4.162 1.00 93.38 101 THR A CA 1
ATOM 836 C C . THR A 1 101 ? 4.509 8.861 -3.050 1.00 93.38 101 THR A C 1
ATOM 838 O O . THR A 1 101 ? 4.862 8.857 -1.877 1.00 93.38 101 THR A O 1
ATOM 841 N N . ASN A 1 102 ? 3.236 9.073 -3.393 1.00 92.12 102 ASN A N 1
ATOM 842 C CA . ASN A 1 102 ? 2.167 9.260 -2.413 1.00 92.12 102 ASN A CA 1
ATOM 843 C C . ASN A 1 102 ? 1.844 7.946 -1.685 1.00 92.12 102 ASN A C 1
ATOM 845 O O . ASN A 1 102 ? 1.659 7.951 -0.471 1.00 92.12 102 ASN A O 1
ATOM 849 N N . ILE A 1 103 ? 1.815 6.818 -2.405 1.00 93.25 103 ILE A N 1
ATOM 850 C CA . ILE A 1 103 ? 1.696 5.486 -1.798 1.00 93.25 103 ILE A CA 1
ATOM 851 C C . ILE A 1 103 ? 2.856 5.264 -0.828 1.00 93.25 103 ILE A C 1
ATOM 853 O O . ILE A 1 103 ? 2.596 4.952 0.326 1.00 93.25 103 ILE A O 1
ATOM 857 N N . TYR A 1 104 ? 4.099 5.515 -1.250 1.00 92.50 104 TYR A N 1
ATOM 858 C CA . TYR A 1 104 ? 5.286 5.414 -0.394 1.00 92.50 104 TYR A CA 1
ATOM 859 C C . TYR A 1 104 ? 5.121 6.182 0.924 1.00 92.50 104 TYR A C 1
ATOM 861 O O . TYR A 1 104 ? 5.196 5.585 1.996 1.00 92.50 104 TYR A O 1
ATOM 869 N N . ALA A 1 105 ? 4.808 7.479 0.840 1.00 93.19 105 ALA A N 1
ATOM 870 C CA . ALA A 1 105 ? 4.605 8.319 2.019 1.00 93.19 105 ALA A CA 1
ATOM 871 C C . ALA A 1 105 ? 3.459 7.801 2.906 1.00 93.19 105 ALA A C 1
ATOM 873 O O . ALA A 1 105 ? 3.594 7.734 4.121 1.00 93.19 105 ALA A O 1
ATOM 874 N N . SER A 1 106 ? 2.358 7.343 2.301 1.00 93.62 106 SER A N 1
ATOM 875 C CA . SER A 1 106 ? 1.219 6.809 3.060 1.00 93.62 106 SER A CA 1
ATOM 876 C C . SER A 1 106 ? 1.572 5.521 3.817 1.00 93.62 106 SER A C 1
ATOM 878 O O . SER A 1 106 ? 1.052 5.289 4.904 1.00 93.62 106 SER A O 1
ATOM 880 N N . ILE A 1 107 ? 2.453 4.675 3.268 1.00 94.31 107 ILE A N 1
ATOM 881 C CA . ILE A 1 107 ? 2.937 3.480 3.973 1.00 94.31 107 ILE A CA 1
ATOM 882 C C . ILE A 1 107 ? 3.856 3.869 5.139 1.00 94.31 107 ILE A C 1
ATOM 884 O O . ILE A 1 107 ? 3.771 3.262 6.206 1.00 94.31 107 ILE A O 1
ATOM 888 N N . GLU A 1 108 ? 4.714 4.879 4.968 1.00 94.25 108 GLU A N 1
ATOM 889 C CA . GLU A 1 108 ? 5.521 5.420 6.072 1.00 94.25 108 GLU A CA 1
ATOM 890 C C . GLU A 1 108 ? 4.638 5.961 7.202 1.00 94.25 108 GLU A C 1
ATOM 892 O O . GLU A 1 108 ? 4.863 5.611 8.362 1.00 94.25 108 GLU A O 1
ATOM 897 N N . ASP A 1 109 ? 3.590 6.715 6.862 1.00 93.94 109 ASP A N 1
ATOM 898 C CA . ASP A 1 109 ? 2.614 7.232 7.825 1.00 93.94 109 ASP A CA 1
ATOM 899 C C . ASP A 1 109 ? 1.902 6.091 8.576 1.00 93.94 109 ASP A C 1
ATOM 901 O O . ASP A 1 109 ? 1.793 6.128 9.804 1.00 93.94 109 ASP A O 1
ATOM 905 N N . ILE A 1 110 ? 1.478 5.034 7.865 1.00 94.81 110 ILE A N 1
ATOM 906 C CA . ILE A 1 110 ? 0.888 3.824 8.467 1.00 94.81 110 ILE A CA 1
ATOM 907 C C . ILE A 1 110 ? 1.875 3.169 9.440 1.00 94.81 110 ILE A C 1
ATOM 909 O O . ILE A 1 110 ? 1.522 2.857 10.576 1.00 94.81 110 ILE A O 1
ATOM 913 N N . ASN A 1 111 ? 3.131 2.982 9.033 1.00 94.81 111 ASN A N 1
ATOM 914 C CA . ASN A 1 111 ? 4.159 2.381 9.884 1.00 94.81 111 ASN A CA 1
ATOM 915 C C . ASN A 1 111 ? 4.464 3.231 11.124 1.00 94.81 111 ASN A C 1
ATOM 917 O O . ASN A 1 111 ? 4.720 2.691 12.208 1.00 94.81 111 ASN A O 1
ATOM 921 N N . GLN A 1 112 ? 4.432 4.557 10.988 1.00 93.00 112 GLN A N 1
ATOM 922 C CA . GLN A 1 112 ? 4.574 5.476 12.110 1.00 93.00 112 GLN A CA 1
ATOM 923 C C . GLN A 1 112 ? 3.380 5.361 13.065 1.00 93.00 112 GLN A C 1
ATOM 925 O O . GLN A 1 112 ? 3.590 5.276 14.275 1.00 93.00 112 GLN A O 1
ATOM 930 N N . ALA A 1 113 ? 2.152 5.286 12.546 1.00 90.94 113 ALA A N 1
ATOM 931 C CA . ALA A 1 113 ? 0.947 5.083 13.348 1.00 90.94 113 ALA A CA 1
ATOM 932 C C . ALA A 1 113 ? 0.980 3.744 14.108 1.00 90.94 113 ALA A C 1
ATOM 934 O O . ALA A 1 113 ? 0.688 3.709 15.303 1.00 90.94 11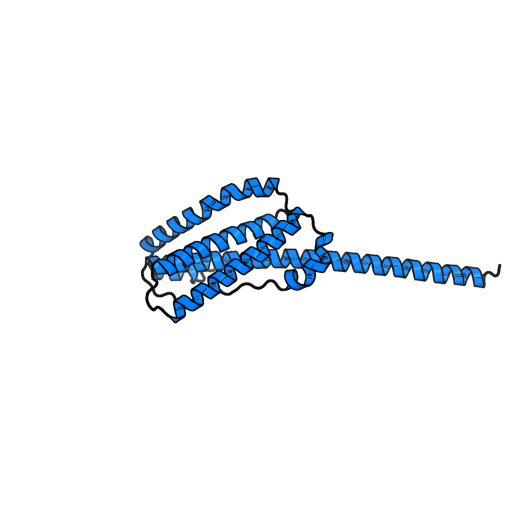3 ALA A O 1
ATOM 935 N N . ILE A 1 114 ? 1.426 2.660 13.461 1.00 91.81 114 ILE A N 1
ATOM 936 C CA . ILE A 1 114 ? 1.642 1.358 14.115 1.00 91.81 114 ILE A CA 1
ATOM 937 C C . ILE A 1 114 ? 2.667 1.487 15.248 1.00 91.81 114 ILE A C 1
ATOM 939 O O . ILE A 1 114 ? 2.408 1.033 16.357 1.00 91.81 114 ILE A O 1
ATOM 943 N N . SER A 1 115 ? 3.793 2.164 15.007 1.00 90.94 115 SER A N 1
ATOM 944 C CA . SER A 1 115 ? 4.836 2.359 16.028 1.00 90.94 115 SER A CA 1
ATOM 945 C C . SER A 1 115 ? 4.341 3.169 17.235 1.00 90.94 115 SER A C 1
ATOM 947 O O . SER A 1 115 ? 4.733 2.910 18.368 1.00 90.94 115 SER A O 1
ATOM 949 N N . GLN A 1 116 ? 3.464 4.152 17.011 1.00 87.12 116 GLN A N 1
ATOM 950 C CA . GLN A 1 116 ? 2.831 4.908 18.096 1.00 87.12 116 GLN A CA 1
ATOM 951 C C . GLN A 1 116 ? 1.872 4.036 18.910 1.00 87.12 116 GLN A C 1
ATOM 953 O O . GLN A 1 116 ? 1.832 4.150 20.133 1.00 87.12 116 GLN A O 1
ATOM 958 N N . LEU A 1 117 ? 1.111 3.159 18.247 1.00 86.38 117 LEU A N 1
ATOM 959 C CA . LEU A 1 117 ? 0.228 2.210 18.922 1.00 86.38 117 LEU A CA 1
ATOM 960 C C . LEU A 1 117 ? 1.019 1.191 19.747 1.00 86.38 117 LEU A C 1
ATOM 962 O O . LEU A 1 117 ? 0.634 0.949 20.886 1.00 86.38 117 LEU A O 1
ATOM 966 N N . GLU A 1 118 ? 2.134 0.659 19.236 1.00 85.00 118 GLU A N 1
ATOM 967 C CA . GLU A 1 118 ? 3.029 -0.241 19.989 1.00 85.00 118 GLU A CA 1
ATOM 968 C C . GLU A 1 118 ? 3.401 0.369 21.352 1.00 85.00 118 GLU A C 1
ATOM 970 O O . GLU A 1 118 ? 3.181 -0.254 22.389 1.00 85.00 118 GLU A O 1
ATOM 975 N N . GLY A 1 119 ? 3.819 1.640 21.370 1.00 77.38 119 GLY A N 1
ATOM 976 C CA . GLY A 1 119 ? 4.142 2.350 22.612 1.00 77.38 119 GLY A CA 1
ATOM 977 C C . GLY A 1 119 ? 2.950 2.589 23.552 1.00 77.38 119 GLY A C 1
ATOM 978 O O . GLY A 1 119 ? 3.151 2.804 24.745 1.00 77.38 119 GLY A O 1
ATOM 979 N N . HIS A 1 120 ? 1.707 2.555 23.063 1.00 73.94 120 HIS A N 1
ATOM 980 C CA . HIS A 1 120 ? 0.512 2.649 23.909 1.00 73.94 120 HIS A CA 1
ATOM 981 C C . HIS A 1 120 ? 0.130 1.304 24.537 1.00 73.94 120 HIS A C 1
ATOM 983 O O . HIS A 1 120 ? -0.271 1.279 25.697 1.00 73.94 120 HIS A O 1
ATOM 989 N N . PHE A 1 121 ? 0.288 0.198 23.806 1.00 71.94 121 PHE A N 1
ATOM 990 C CA . PHE A 1 121 ? -0.034 -1.147 24.299 1.00 71.94 121 PHE A CA 1
ATOM 991 C C . PHE A 1 121 ? 0.983 -1.688 25.314 1.00 71.94 121 PHE A C 1
ATOM 993 O O . PHE A 1 121 ? 0.627 -2.522 26.139 1.00 71.94 121 PHE A O 1
ATOM 1000 N N . GLU A 1 122 ? 2.224 -1.199 25.302 1.00 64.81 122 GLU A N 1
ATOM 1001 C CA . GLU A 1 122 ? 3.223 -1.543 26.326 1.00 64.81 122 GLU A CA 1
ATOM 1002 C C . GLU A 1 122 ? 2.938 -0.902 27.697 1.00 64.81 122 GLU A C 1
ATOM 1004 O O . GLU A 1 122 ? 3.453 -1.374 28.709 1.00 64.81 122 GLU A O 1
ATOM 1009 N N . ASN A 1 123 ? 2.123 0.160 27.745 1.00 59.16 123 ASN A N 1
ATOM 1010 C CA . ASN A 1 123 ? 1.986 1.026 28.920 1.00 59.16 123 ASN A CA 1
ATOM 1011 C C . ASN A 1 123 ? 0.581 1.051 29.553 1.00 59.16 123 ASN A C 1
ATOM 1013 O O . ASN A 1 123 ? 0.438 1.631 30.629 1.00 59.16 123 ASN A O 1
ATOM 1017 N N . ASP A 1 124 ? -0.447 0.469 28.923 1.00 57.41 124 ASP A N 1
ATOM 1018 C 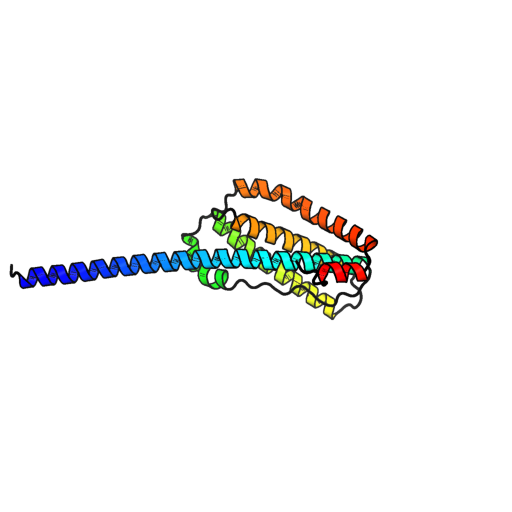CA . ASP A 1 124 ? -1.839 0.590 29.386 1.00 57.41 124 ASP A CA 1
ATOM 1019 C C . ASP A 1 124 ? -2.630 -0.721 29.198 1.00 57.41 124 ASP A C 1
ATOM 1021 O O . ASP A 1 124 ? -2.759 -1.226 28.082 1.00 57.41 124 ASP A O 1
ATOM 1025 N N . GLU A 1 125 ? -3.173 -1.281 30.288 1.00 57.03 125 GLU A N 1
ATOM 1026 C CA . GLU A 1 125 ? -4.036 -2.479 30.245 1.00 57.03 125 GLU A CA 1
ATOM 1027 C C . GLU A 1 125 ? -5.462 -2.156 29.766 1.00 57.03 125 GLU A C 1
ATOM 1029 O O . GLU A 1 125 ? -6.182 -3.055 29.329 1.00 57.03 125 GLU A O 1
ATOM 1034 N N . ASN A 1 126 ? -5.872 -0.880 29.807 1.00 62.88 126 ASN A N 1
ATOM 1035 C CA . ASN A 1 126 ? -7.170 -0.432 29.315 1.00 62.88 126 ASN A CA 1
ATOM 1036 C C . ASN A 1 126 ? -7.012 0.462 28.086 1.00 62.88 126 ASN A C 1
ATOM 1038 O O . ASN A 1 126 ? -6.324 1.479 28.098 1.00 62.88 126 ASN A O 1
ATOM 1042 N N . ILE A 1 127 ? -7.723 0.119 27.013 1.00 68.19 127 ILE A N 1
ATOM 1043 C CA . ILE A 1 127 ? -7.717 0.908 25.781 1.00 68.19 127 ILE A CA 1
ATOM 1044 C C . ILE A 1 127 ? -8.514 2.187 26.025 1.00 68.19 127 ILE A C 1
ATOM 1046 O O . ILE A 1 127 ? -9.737 2.224 25.902 1.00 68.19 127 ILE A O 1
ATOM 1050 N N . GLY A 1 128 ? -7.809 3.258 26.381 1.00 74.88 128 GLY A N 1
ATOM 1051 C CA . GLY A 1 128 ? -8.405 4.581 26.493 1.00 74.88 128 GLY A CA 1
ATOM 1052 C C . GLY A 1 128 ? -8.984 5.070 25.159 1.00 74.88 128 GLY A C 1
ATOM 1053 O O . GLY A 1 128 ? -8.561 4.660 24.074 1.00 74.88 128 GLY A O 1
ATOM 1054 N N . ALA A 1 129 ? -9.907 6.034 25.231 1.00 79.44 129 ALA A N 1
ATOM 1055 C CA . ALA A 1 129 ? -10.556 6.635 24.058 1.00 79.44 129 ALA A CA 1
ATOM 1056 C C . ALA A 1 129 ? -9.556 7.163 23.007 1.00 79.44 129 ALA A C 1
ATOM 1058 O O . ALA A 1 129 ? -9.828 7.138 21.808 1.00 79.44 129 ALA A O 1
ATOM 1059 N N . LYS A 1 130 ? -8.369 7.605 23.444 1.00 82.81 130 LYS A N 1
ATOM 1060 C CA . LYS A 1 130 ? -7.289 8.057 22.557 1.00 82.81 130 LYS A CA 1
ATOM 1061 C C . LYS A 1 130 ? -6.742 6.923 21.682 1.00 82.81 130 LYS A C 1
ATOM 1063 O O . LYS A 1 130 ? -6.619 7.102 20.475 1.00 82.81 130 LYS A O 1
ATOM 1068 N N . THR A 1 131 ? -6.446 5.765 22.269 1.00 82.69 131 THR A N 1
ATOM 1069 C CA . THR A 1 131 ? -5.928 4.595 21.543 1.00 82.69 131 THR A CA 1
ATOM 1070 C C . THR A 1 131 ? -6.970 4.063 20.565 1.00 82.69 131 THR A C 1
ATOM 1072 O O . THR A 1 131 ? -6.645 3.773 19.417 1.00 82.69 131 THR A O 1
ATOM 1075 N N . TYR A 1 132 ? -8.240 4.033 20.972 1.00 85.50 132 TYR A N 1
ATOM 1076 C CA . TYR A 1 132 ? -9.348 3.669 20.091 1.00 85.50 132 TYR A CA 1
ATOM 1077 C C . TYR A 1 132 ? -9.468 4.602 18.871 1.00 85.50 132 TYR A C 1
ATOM 1079 O O . TYR A 1 132 ? -9.515 4.133 17.734 1.00 85.50 132 TYR A O 1
ATOM 1087 N N . ASN A 1 133 ? -9.422 5.922 19.081 1.00 86.50 133 ASN A N 1
ATOM 1088 C CA . ASN A 1 133 ? -9.451 6.892 17.983 1.00 86.50 133 ASN A CA 1
ATOM 1089 C C . ASN A 1 133 ? -8.251 6.738 17.036 1.00 86.50 133 ASN A C 1
ATOM 1091 O O . ASN A 1 133 ? -8.407 6.862 15.822 1.00 86.50 133 ASN A O 1
ATOM 1095 N N . ASN A 1 134 ? -7.069 6.418 17.568 1.00 87.50 134 ASN A N 1
ATOM 1096 C CA . ASN A 1 134 ? -5.885 6.148 16.752 1.00 87.50 134 ASN A CA 1
ATOM 1097 C C . ASN A 1 134 ? -6.050 4.881 15.894 1.00 87.50 134 ASN A C 1
ATOM 1099 O O . ASN A 1 134 ? -5.609 4.864 14.749 1.00 87.50 134 ASN A O 1
ATOM 1103 N N . ILE A 1 135 ? -6.714 3.841 16.407 1.00 89.44 135 ILE A N 1
ATOM 1104 C CA . ILE A 1 135 ? -7.007 2.613 15.649 1.00 89.44 135 ILE A CA 1
ATOM 1105 C C . ILE A 1 135 ? -8.011 2.892 14.520 1.00 89.44 135 ILE A C 1
ATOM 1107 O O . ILE A 1 135 ? -7.822 2.415 13.401 1.00 89.44 135 ILE A O 1
ATOM 1111 N N . ILE A 1 136 ? -9.038 3.711 14.767 1.00 89.25 136 ILE A N 1
ATOM 1112 C CA . ILE A 1 136 ? -9.957 4.171 13.712 1.00 89.25 136 ILE A CA 1
ATOM 1113 C C . ILE A 1 136 ? -9.211 4.980 12.645 1.00 89.25 136 ILE A C 1
ATOM 1115 O O . ILE A 1 136 ? -9.406 4.760 11.449 1.00 89.25 136 ILE A O 1
ATOM 11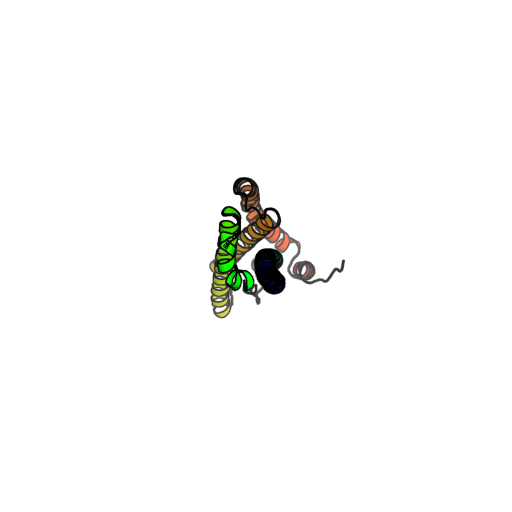19 N N . ALA A 1 137 ? -8.340 5.901 13.062 1.00 88.88 137 ALA A N 1
ATOM 1120 C CA . ALA A 1 137 ? -7.544 6.695 12.133 1.00 88.88 137 ALA A CA 1
ATOM 1121 C C . ALA A 1 137 ? -6.625 5.804 11.280 1.00 88.88 137 ALA A C 1
ATOM 1123 O O . ALA A 1 137 ? -6.554 5.988 10.063 1.00 88.88 137 ALA A O 1
ATOM 1124 N N . LEU A 1 138 ? -5.994 4.796 11.895 1.00 92.06 138 LEU A N 1
ATOM 1125 C CA . LEU A 1 138 ? -5.192 3.793 11.195 1.00 92.06 138 LEU A CA 1
ATOM 1126 C C . LEU A 1 138 ? -6.028 3.043 10.152 1.00 92.06 138 LEU A C 1
ATOM 1128 O O . LEU A 1 138 ? -5.590 2.906 9.013 1.00 92.06 138 LEU A O 1
ATOM 1132 N N . TYR A 1 139 ? -7.242 2.605 10.498 1.00 91.62 139 TYR A N 1
ATOM 1133 C CA . TYR A 1 139 ? -8.146 1.963 9.540 1.00 91.62 139 TYR A CA 1
ATOM 1134 C C . TYR A 1 139 ? -8.422 2.861 8.326 1.00 91.62 139 TYR A C 1
ATOM 1136 O O . TYR A 1 139 ? -8.288 2.419 7.184 1.00 91.62 139 TYR A O 1
ATOM 1144 N N . GLY A 1 140 ? -8.740 4.139 8.557 1.00 89.44 140 GLY A N 1
ATOM 1145 C CA . GLY A 1 140 ? -8.962 5.105 7.480 1.00 89.44 140 GLY A CA 1
ATOM 1146 C C . GLY A 1 140 ? -7.738 5.270 6.572 1.00 89.44 140 GLY A C 1
ATOM 1147 O O . GLY A 1 140 ? -7.872 5.277 5.346 1.00 89.44 140 GLY A O 1
ATOM 1148 N N . GLN A 1 141 ? -6.536 5.341 7.153 1.00 91.12 141 GLN A N 1
ATOM 1149 C CA . GLN A 1 141 ? -5.280 5.434 6.402 1.00 91.12 141 GLN A CA 1
ATOM 1150 C C . GLN A 1 141 ? -4.994 4.175 5.578 1.00 91.12 141 GLN A C 1
ATOM 1152 O O . GLN A 1 141 ? -4.650 4.283 4.397 1.00 91.12 141 GLN A O 1
ATOM 1157 N N . VAL A 1 142 ? -5.162 2.989 6.170 1.00 92.81 142 VAL A N 1
ATOM 1158 C CA . VAL A 1 142 ? -4.975 1.698 5.493 1.00 92.81 142 VAL A CA 1
ATOM 1159 C C . VAL A 1 142 ? -5.930 1.582 4.312 1.00 92.81 142 VAL A C 1
ATOM 1161 O O . VAL A 1 142 ? -5.486 1.324 3.193 1.00 92.81 142 VAL A O 1
ATOM 1164 N N . ASN A 1 143 ? -7.217 1.862 4.526 1.00 90.88 143 ASN A N 1
ATOM 1165 C CA . ASN A 1 143 ? -8.234 1.788 3.485 1.00 90.88 143 ASN A CA 1
ATOM 1166 C C . ASN A 1 143 ? -7.947 2.771 2.340 1.00 90.88 143 ASN A C 1
ATOM 1168 O O . ASN A 1 143 ? -7.905 2.384 1.171 1.00 90.88 143 ASN A O 1
ATOM 1172 N N . ALA A 1 144 ? -7.663 4.036 2.665 1.00 88.81 144 ALA A N 1
ATOM 1173 C CA . ALA A 1 144 ? -7.334 5.045 1.664 1.00 88.81 144 ALA A CA 1
ATOM 1174 C C . ALA A 1 144 ? -6.086 4.660 0.854 1.00 88.81 144 ALA A C 1
ATOM 1176 O O . ALA A 1 144 ? -6.060 4.829 -0.366 1.00 88.81 144 ALA A O 1
ATOM 1177 N N . THR A 1 145 ? -5.061 4.117 1.511 1.00 92.06 145 THR A N 1
ATOM 1178 C CA . THR A 1 145 ? -3.818 3.698 0.849 1.00 92.06 145 THR A CA 1
ATOM 1179 C C . THR A 1 145 ? -4.042 2.480 -0.035 1.00 92.06 145 THR A C 1
ATOM 1181 O O . THR A 1 145 ? -3.589 2.471 -1.178 1.00 92.06 145 THR A O 1
ATOM 1184 N N . GLN A 1 146 ? -4.823 1.502 0.429 1.00 92.31 146 GLN A N 1
ATOM 1185 C CA . GLN A 1 146 ? -5.212 0.342 -0.368 1.00 92.31 146 GLN A CA 1
ATOM 1186 C C . GLN A 1 146 ? -5.901 0.785 -1.663 1.00 92.31 146 GLN A C 1
ATOM 1188 O O . GLN A 1 146 ? -5.576 0.313 -2.750 1.00 92.31 146 GLN A O 1
ATOM 1193 N N . GLN A 1 147 ? -6.810 1.755 -1.570 1.00 88.62 147 GLN A N 1
ATOM 1194 C CA . GLN A 1 147 ? -7.511 2.286 -2.734 1.00 88.62 147 GLN A CA 1
ATOM 1195 C C . GLN A 1 147 ? -6.581 3.021 -3.704 1.00 88.62 147 GLN A C 1
ATOM 1197 O O . GLN A 1 147 ? -6.761 2.898 -4.916 1.00 88.62 147 GLN A O 1
ATOM 1202 N N . LYS A 1 148 ? -5.561 3.738 -3.208 1.00 90.00 148 LYS A N 1
ATOM 1203 C CA . LYS A 1 148 ? -4.512 4.330 -4.060 1.00 90.00 148 LYS A CA 1
ATOM 1204 C C . LYS A 1 148 ? -3.728 3.245 -4.808 1.00 90.00 148 LYS A C 1
ATOM 1206 O O . LYS A 1 148 ? -3.532 3.377 -6.017 1.00 90.00 148 LYS A O 1
ATOM 1211 N N . CYS A 1 149 ? -3.326 2.170 -4.124 1.00 91.75 149 CYS A N 1
ATOM 1212 C CA . CYS A 1 149 ? -2.625 1.041 -4.746 1.00 91.75 149 CYS A CA 1
ATOM 1213 C C . CYS A 1 149 ? -3.499 0.357 -5.807 1.00 91.75 149 CYS A C 1
ATOM 1215 O O . CYS A 1 149 ? -3.062 0.159 -6.941 1.00 91.75 149 CYS A O 1
ATOM 1217 N N . CYS A 1 150 ? -4.757 0.069 -5.468 1.00 90.00 150 CYS A N 1
ATOM 1218 C CA . CYS A 1 150 ? -5.744 -0.512 -6.373 1.00 90.00 150 CYS A CA 1
ATOM 1219 C C . CYS A 1 150 ? -5.963 0.366 -7.616 1.00 90.00 150 CYS A C 1
ATOM 1221 O O . CYS A 1 150 ? -5.894 -0.120 -8.745 1.00 90.00 150 CYS A O 1
ATOM 1223 N N . PHE A 1 151 ? -6.140 1.678 -7.432 1.00 89.81 151 PHE A N 1
ATOM 1224 C CA . PHE A 1 151 ? -6.284 2.619 -8.540 1.00 89.81 151 PHE A CA 1
ATOM 1225 C C . PHE A 1 151 ? -5.095 2.553 -9.501 1.00 89.81 151 PHE A C 1
ATOM 1227 O O . PHE A 1 151 ? -5.296 2.440 -10.711 1.00 89.81 151 PHE A O 1
ATOM 1234 N N . LEU A 1 152 ? -3.873 2.606 -8.967 1.00 90.81 152 LEU A N 1
ATOM 1235 C CA . LEU A 1 152 ? -2.652 2.632 -9.765 1.00 90.81 152 LEU A CA 1
ATOM 1236 C C . LEU A 1 152 ? -2.392 1.294 -10.476 1.00 90.81 152 LEU A C 1
ATOM 1238 O O . LEU A 1 152 ? -1.913 1.292 -11.607 1.00 90.81 152 LEU A O 1
ATOM 1242 N N . LYS A 1 153 ? -2.786 0.168 -9.868 1.00 88.56 153 LYS A N 1
ATOM 1243 C CA . LYS A 1 153 ? -2.768 -1.162 -10.500 1.00 88.56 153 LYS A CA 1
ATOM 1244 C C . LYS A 1 153 ? -3.628 -1.212 -11.767 1.00 88.56 153 LYS A C 1
ATOM 1246 O O . LYS A 1 153 ? -3.208 -1.785 -12.767 1.00 88.56 153 LYS A O 1
ATOM 1251 N N . PHE A 1 154 ? -4.812 -0.599 -11.744 1.00 87.81 154 PHE A N 1
ATOM 1252 C CA . PHE A 1 154 ? -5.712 -0.554 -12.905 1.00 87.81 154 PHE A CA 1
ATOM 1253 C C . PHE A 1 154 ? -5.446 0.625 -13.853 1.00 87.81 154 PHE A C 1
ATOM 1255 O O . PHE A 1 154 ? -5.919 0.621 -14.988 1.00 87.81 154 PHE A O 1
ATOM 1262 N N . ASN A 1 155 ? -4.695 1.631 -13.404 1.00 89.56 155 ASN A N 1
ATOM 1263 C CA . ASN A 1 155 ? -4.384 2.846 -14.155 1.00 89.56 155 ASN A CA 1
ATOM 1264 C C . ASN A 1 155 ? -2.884 3.160 -14.047 1.00 89.56 155 ASN A C 1
ATOM 1266 O O . ASN A 1 155 ? -2.506 4.106 -13.352 1.00 89.56 155 ASN A O 1
ATOM 1270 N N . PRO A 1 156 ? -2.016 2.388 -14.731 1.00 88.06 156 PRO A N 1
ATOM 1271 C CA . PRO A 1 156 ? -0.561 2.566 -14.667 1.00 88.06 156 PRO A CA 1
ATOM 1272 C C . PRO A 1 156 ? -0.081 3.882 -15.306 1.00 88.06 156 PRO A C 1
ATOM 1274 O O . PRO A 1 156 ? 1.072 4.277 -15.155 1.00 88.06 156 PRO A O 1
ATOM 1277 N N . ASP A 1 157 ? -0.957 4.586 -16.026 1.00 88.19 157 ASP A N 1
ATOM 1278 C CA . ASP A 1 157 ? -0.741 5.957 -16.494 1.00 88.19 157 ASP A CA 1
ATOM 1279 C C . ASP A 1 157 ? -0.805 6.983 -15.347 1.00 88.19 157 ASP A C 1
ATOM 1281 O O . ASP A 1 157 ? -0.176 8.040 -15.421 1.00 88.19 157 ASP A O 1
ATOM 1285 N N . GLY A 1 158 ? -1.520 6.653 -14.268 1.00 83.75 158 GLY A N 1
ATOM 1286 C CA . GLY A 1 158 ? -1.730 7.511 -13.108 1.00 83.75 158 GLY A CA 1
ATOM 1287 C C . GLY A 1 158 ? -2.736 8.638 -13.339 1.00 83.75 158 GLY A C 1
ATOM 1288 O O . GLY A 1 158 ? -2.711 9.603 -12.582 1.00 83.75 158 GLY A O 1
ATOM 1289 N N . SER A 1 159 ? -3.610 8.513 -14.347 1.00 88.69 159 SER A N 1
ATOM 1290 C CA . SER A 1 159 ? -4.496 9.587 -14.823 1.00 88.69 159 SER A CA 1
ATOM 1291 C C . SER A 1 159 ? -5.239 10.332 -13.702 1.00 88.69 159 SER A C 1
ATOM 1293 O O . SER A 1 159 ? -6.130 9.771 -13.053 1.00 88.69 159 SER A O 1
ATOM 1295 N N . PHE A 1 160 ? -4.952 11.626 -13.517 1.00 84.00 160 PHE A N 1
ATOM 1296 C CA . PHE A 1 160 ? -5.609 12.429 -12.473 1.00 84.00 160 PHE A CA 1
ATOM 1297 C C . PHE A 1 160 ? -7.126 12.555 -12.653 1.00 84.00 160 PHE A C 1
ATOM 1299 O O . PHE A 1 160 ? -7.871 12.575 -11.670 1.00 84.00 160 PHE A O 1
ATOM 1306 N N . GLU A 1 161 ? -7.611 12.608 -13.894 1.00 82.88 161 GLU A N 1
ATOM 1307 C CA . GLU A 1 161 ? -9.049 12.673 -14.169 1.00 82.88 161 GLU A CA 1
ATOM 1308 C C . GLU A 1 161 ? -9.781 11.419 -13.684 1.00 82.88 161 GLU A C 1
ATOM 1310 O O . GLU A 1 161 ? -10.870 11.511 -13.105 1.00 82.88 161 GLU A O 1
ATOM 1315 N N . LYS A 1 162 ? -9.171 10.243 -13.875 1.00 82.75 162 LYS A N 1
ATOM 1316 C CA . LYS A 1 162 ? -9.711 8.973 -13.377 1.00 82.75 162 LYS A CA 1
ATOM 1317 C C . LYS A 1 162 ? -9.632 8.911 -11.850 1.00 82.75 162 LYS A C 1
ATOM 1319 O O . LYS A 1 162 ? -10.595 8.485 -11.213 1.00 82.75 162 LYS A O 1
ATOM 1324 N N . LEU A 1 163 ? -8.541 9.407 -11.260 1.00 79.56 163 LEU A N 1
ATOM 1325 C CA . LEU A 1 163 ? -8.359 9.448 -9.807 1.00 79.56 163 LEU A CA 1
ATOM 1326 C C . LEU A 1 163 ? -9.430 10.306 -9.120 1.00 79.56 163 LEU A C 1
ATOM 1328 O O . LEU A 1 163 ? -9.986 9.901 -8.102 1.00 79.56 163 LEU A O 1
ATOM 1332 N N . LYS A 1 164 ? -9.770 11.468 -9.692 1.00 77.31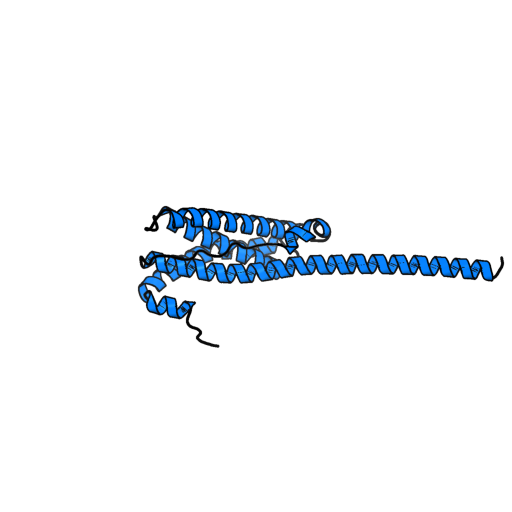 164 LYS A N 1
ATOM 1333 C CA . LYS A 1 164 ? -10.796 12.367 -9.139 1.00 77.31 164 LYS A CA 1
ATOM 1334 C C . LYS A 1 164 ? -12.169 11.696 -9.044 1.00 77.31 164 LYS A C 1
ATOM 1336 O O . LYS A 1 164 ? -12.878 11.897 -8.062 1.00 77.31 164 LYS A O 1
ATOM 1341 N N . LYS A 1 165 ? -12.537 10.885 -10.042 1.00 73.38 165 LYS A N 1
ATOM 1342 C CA . LYS A 1 165 ? -13.786 10.103 -10.023 1.00 73.38 165 LYS A CA 1
ATOM 1343 C C . LYS A 1 165 ? -13.756 9.020 -8.941 1.00 73.38 165 LYS A C 1
ATOM 1345 O O . LYS A 1 165 ? -14.760 8.822 -8.268 1.00 73.38 165 LYS A O 1
ATOM 1350 N N . HIS A 1 166 ? -12.601 8.380 -8.748 1.00 72.25 166 HIS A N 1
ATOM 1351 C CA . HIS A 1 166 ? -12.392 7.320 -7.754 1.00 72.25 166 HIS A CA 1
ATOM 1352 C C . HIS A 1 166 ? -12.350 7.843 -6.306 1.00 72.25 166 HIS A C 1
ATOM 1354 O O . HIS A 1 166 ? -12.787 7.163 -5.383 1.00 72.25 166 HIS A O 1
ATOM 1360 N N . HIS A 1 167 ? -11.868 9.069 -6.079 1.00 69.50 167 HIS A N 1
ATOM 1361 C CA . HIS A 1 167 ? -11.700 9.631 -4.732 1.00 69.50 167 HIS A CA 1
ATOM 1362 C C . HIS A 1 167 ? -13.020 9.828 -3.969 1.00 69.50 167 HIS A C 1
ATOM 1364 O O . HIS A 1 167 ? -13.108 9.488 -2.789 1.00 69.50 167 HIS A O 1
ATOM 1370 N N . ASN A 1 168 ? -14.065 10.315 -4.642 1.00 62.84 168 ASN A N 1
ATOM 1371 C CA . ASN A 1 168 ? -15.351 10.601 -3.998 1.00 62.84 168 ASN A CA 1
ATOM 1372 C C . ASN A 1 168 ? -16.050 9.339 -3.464 1.00 62.84 168 ASN A C 1
ATOM 1374 O O . ASN A 1 168 ? -16.804 9.430 -2.501 1.00 62.84 168 ASN A O 1
ATOM 1378 N N . SER A 1 169 ? -15.785 8.165 -4.045 1.00 65.44 169 SER A N 1
ATOM 1379 C CA . SER A 1 169 ? -16.312 6.891 -3.539 1.00 65.44 169 SER A CA 1
ATOM 1380 C C . SER A 1 169 ? -15.575 6.361 -2.306 1.00 65.44 169 SER A C 1
ATOM 1382 O O . SER A 1 169 ? -16.145 5.565 -1.568 1.00 65.44 169 SER A O 1
ATOM 1384 N N . ILE A 1 170 ? -14.332 6.788 -2.058 1.00 65.88 170 ILE A N 1
ATOM 1385 C CA . ILE A 1 170 ? -13.488 6.222 -0.992 1.00 65.88 170 ILE A CA 1
ATOM 1386 C C . ILE A 1 170 ? -13.854 6.796 0.380 1.00 65.88 170 ILE A C 1
ATOM 1388 O O . ILE A 1 170 ? -13.977 6.042 1.342 1.00 65.88 170 ILE A O 1
ATOM 1392 N N . LEU A 1 171 ? -14.055 8.116 0.476 1.00 59.38 171 LEU A N 1
ATOM 1393 C CA . LEU A 1 171 ? -14.250 8.798 1.764 1.00 59.38 171 LEU A CA 1
ATOM 1394 C C . LEU A 1 171 ? -15.505 8.326 2.515 1.00 59.38 171 LEU A C 1
ATOM 1396 O O . LEU A 1 171 ? -15.470 8.203 3.732 1.00 59.38 171 LEU A O 1
ATOM 1400 N N . TYR A 1 172 ? -16.585 7.994 1.805 1.00 66.25 172 TYR A N 1
ATOM 1401 C CA . TYR A 1 172 ? -17.817 7.494 2.429 1.00 66.25 172 TYR A CA 1
ATOM 1402 C C . TYR A 1 172 ? -17.741 6.016 2.837 1.00 66.25 172 TYR A C 1
ATOM 1404 O O . TYR A 1 172 ? -18.465 5.580 3.730 1.00 66.25 172 TYR A O 1
ATOM 1412 N N . TYR A 1 173 ? -16.864 5.238 2.200 1.00 72.62 173 TYR A N 1
ATOM 1413 C CA . TYR A 1 173 ? -16.812 3.788 2.372 1.00 72.62 173 TYR A CA 1
ATOM 1414 C C . TYR A 1 173 ? -16.174 3.371 3.706 1.00 72.62 173 TYR A C 1
ATOM 1416 O O . TYR A 1 173 ? -16.584 2.377 4.308 1.00 72.62 173 TYR A O 1
ATOM 1424 N N . ALA A 1 174 ? -15.185 4.130 4.189 1.00 76.44 174 ALA A N 1
ATOM 1425 C CA . ALA A 1 174 ? -14.490 3.819 5.436 1.00 76.44 174 ALA A CA 1
ATOM 1426 C C . ALA A 1 174 ? -15.417 3.954 6.659 1.00 76.44 174 ALA A C 1
ATOM 1428 O O . ALA A 1 174 ? -15.560 2.996 7.421 1.00 76.44 174 ALA A O 1
ATOM 1429 N N . ASP A 1 175 ? -16.099 5.093 6.797 1.00 79.19 175 ASP A N 1
ATOM 1430 C CA . ASP A 1 175 ? -17.005 5.361 7.921 1.00 79.19 175 ASP A CA 1
ATOM 1431 C C . ASP A 1 175 ? -18.194 4.393 7.938 1.00 79.19 175 ASP A C 1
ATOM 1433 O O . ASP A 1 175 ? -18.555 3.847 8.984 1.00 79.19 175 ASP A O 1
ATOM 1437 N N . GLU A 1 176 ? -18.772 4.105 6.766 1.00 84.19 176 GLU A N 1
ATOM 1438 C CA . GLU A 1 176 ? -19.879 3.155 6.650 1.00 84.19 176 GLU A CA 1
ATOM 1439 C C . GLU A 1 176 ? -19.464 1.743 7.097 1.00 84.19 176 GLU A C 1
ATOM 1441 O O . GLU A 1 176 ? -20.225 1.051 7.780 1.00 84.19 176 GLU A O 1
ATOM 1446 N N . ASN A 1 177 ? -18.250 1.311 6.749 1.00 84.56 177 ASN A N 1
ATOM 1447 C CA . ASN A 1 177 ? -17.735 0.005 7.154 1.00 84.56 177 ASN A CA 1
ATOM 1448 C C . ASN A 1 177 ? -17.450 -0.080 8.652 1.00 84.56 177 ASN A C 1
ATOM 1450 O O . ASN A 1 177 ? -17.729 -1.123 9.243 1.00 84.56 177 ASN A O 1
ATOM 1454 N N . ILE A 1 178 ? -16.955 0.993 9.275 1.00 85.38 178 ILE A N 1
ATOM 1455 C CA . ILE A 1 178 ? -16.782 1.046 10.732 1.00 85.38 178 ILE A CA 1
ATOM 1456 C C . ILE A 1 178 ? -18.141 0.890 11.419 1.00 85.38 178 ILE A C 1
ATOM 1458 O O . ILE A 1 178 ? -18.303 0.032 12.285 1.00 85.38 178 ILE A O 1
ATOM 1462 N N . GLU A 1 179 ? -19.148 1.660 11.004 1.00 86.44 179 GLU A N 1
ATOM 1463 C CA . GLU A 1 179 ? -20.484 1.601 11.608 1.00 86.44 179 GLU A CA 1
ATOM 1464 C C . GLU A 1 179 ? -21.164 0.241 11.402 1.00 86.44 179 GLU A C 1
ATOM 1466 O O . GLU A 1 179 ? -21.818 -0.289 12.309 1.00 86.44 179 GLU A O 1
ATOM 1471 N N . LYS A 1 180 ? -20.976 -0.382 10.233 1.00 87.69 180 LYS A N 1
ATOM 1472 C CA . LYS A 1 180 ? -21.409 -1.766 9.991 1.00 87.69 180 LYS A CA 1
ATOM 1473 C C . LYS A 1 180 ? -20.686 -2.749 10.909 1.00 87.69 180 LYS A C 1
ATOM 1475 O O . LYS A 1 180 ? -21.342 -3.610 11.494 1.00 87.69 180 LYS A O 1
ATOM 1480 N N . ALA A 1 181 ? -19.371 -2.613 11.064 1.00 84.31 181 ALA A N 1
ATOM 1481 C CA . ALA A 1 181 ? -18.569 -3.501 11.896 1.00 84.31 181 ALA A CA 1
ATOM 1482 C C . ALA A 1 181 ? -18.956 -3.414 13.377 1.00 84.31 181 ALA A C 1
ATOM 1484 O O . ALA A 1 181 ? -19.098 -4.460 14.011 1.00 84.31 181 ALA A O 1
ATOM 1485 N N . LYS A 1 182 ? -19.216 -2.209 13.901 1.00 87.12 182 LYS A N 1
ATOM 1486 C CA . LYS A 1 182 ? -19.730 -1.992 15.266 1.00 87.12 182 LYS A CA 1
ATOM 1487 C C . LYS A 1 182 ? -21.070 -2.692 15.491 1.00 87.12 182 LYS A C 1
ATOM 1489 O O . LYS A 1 182 ? -21.228 -3.476 16.426 1.00 87.12 182 LYS A O 1
ATOM 1494 N N . LYS A 1 183 ? -22.037 -2.470 14.592 1.00 86.50 183 LYS A N 1
ATOM 1495 C CA . LYS A 1 183 ? -23.358 -3.126 14.655 1.00 86.50 183 LYS A CA 1
ATOM 1496 C C . LYS A 1 183 ? -23.240 -4.646 14.596 1.00 86.50 183 LYS A C 1
ATOM 1498 O O . LYS A 1 183 ? -23.941 -5.355 15.315 1.00 86.50 183 LYS A O 1
ATOM 1503 N N . GLU A 1 184 ? -22.359 -5.149 13.736 1.00 86.75 184 GLU A N 1
ATOM 1504 C CA . GLU A 1 184 ? -22.086 -6.576 13.617 1.00 86.75 184 GLU A CA 1
ATOM 1505 C C . GLU A 1 184 ? -21.477 -7.150 14.902 1.00 86.75 184 GLU A C 1
ATOM 1507 O O . GLU A 1 184 ? -21.888 -8.232 15.327 1.00 86.75 184 GLU A O 1
ATOM 1512 N N . ALA A 1 185 ? -20.567 -6.420 15.553 1.00 82.88 185 ALA A N 1
ATOM 1513 C CA . ALA A 1 185 ? -19.935 -6.860 16.789 1.00 82.88 185 ALA A CA 1
ATOM 1514 C C . ALA A 1 185 ? -20.967 -7.127 17.890 1.00 82.88 185 ALA A C 1
ATOM 1516 O O . ALA A 1 185 ? -21.005 -8.227 18.447 1.00 82.88 185 ALA A O 1
ATOM 1517 N N . HIS A 1 186 ? -21.882 -6.181 18.117 1.00 83.50 186 HIS A N 1
ATOM 1518 C CA . HIS A 1 186 ? -22.967 -6.343 19.090 1.00 83.50 186 HIS A CA 1
ATOM 1519 C C . HIS A 1 186 ? -23.968 -7.447 18.715 1.00 83.50 186 HIS A C 1
ATOM 1521 O O . HIS A 1 186 ? -24.601 -8.024 19.597 1.00 83.50 186 HIS A O 1
ATOM 1527 N N . LYS A 1 187 ? -24.117 -7.767 17.423 1.00 85.50 187 LYS A N 1
ATOM 1528 C CA . LYS A 1 187 ? -25.033 -8.817 16.949 1.00 85.50 187 LYS A CA 1
ATOM 1529 C C . LYS A 1 187 ? -24.449 -10.227 17.079 1.00 85.50 187 LYS A C 1
ATOM 1531 O O . LYS A 1 187 ? -25.180 -11.161 17.404 1.00 85.50 187 LYS A O 1
ATOM 1536 N N . LEU A 1 188 ? -23.170 -10.408 16.750 1.00 82.19 188 LEU A N 1
ATOM 1537 C CA . LEU A 1 188 ? -22.528 -11.725 16.669 1.00 82.19 188 LEU A CA 1
ATOM 1538 C C . LEU A 1 188 ? -21.870 -12.154 17.986 1.00 82.19 188 LEU A C 1
ATOM 1540 O O . LEU A 1 188 ? -21.860 -13.349 18.293 1.00 82.19 188 LEU A O 1
ATOM 1544 N N . GLY A 1 189 ? -21.346 -11.202 18.763 1.00 80.94 189 GLY A N 1
ATOM 1545 C CA . GLY A 1 189 ? -20.529 -11.482 19.941 1.00 80.94 189 GLY A CA 1
ATOM 1546 C C . GLY A 1 189 ? -19.162 -12.100 19.603 1.00 80.94 189 GLY A C 1
ATOM 1547 O O . GLY A 1 189 ? -18.875 -12.497 18.471 1.00 80.94 189 GLY A O 1
ATOM 1548 N N . VAL A 1 190 ? -18.297 -12.205 20.614 1.00 79.75 190 VAL A N 1
ATOM 1549 C CA . VAL A 1 190 ? -16.860 -12.511 20.453 1.00 79.75 190 VAL A CA 1
ATOM 1550 C C . VAL A 1 190 ? -16.600 -13.863 19.780 1.00 79.75 190 VAL A C 1
ATOM 1552 O O . VAL A 1 190 ? -15.734 -13.968 18.913 1.00 79.75 190 VAL A O 1
ATOM 1555 N N . LYS A 1 191 ? -17.350 -14.909 20.152 1.00 79.19 191 LYS A N 1
ATOM 1556 C CA . LYS A 1 191 ? -17.122 -16.277 19.657 1.00 79.19 191 LYS A CA 1
ATOM 1557 C C . LYS A 1 191 ? -17.369 -16.396 18.146 1.00 79.19 191 LYS A C 1
ATOM 1559 O O . LYS A 1 191 ? -16.495 -16.872 17.429 1.00 79.19 191 LYS A O 1
ATOM 1564 N N . LYS A 1 192 ? -18.501 -15.875 17.660 1.00 81.38 192 LYS A N 1
ATOM 1565 C CA . LYS A 1 192 ? -18.854 -15.892 16.230 1.00 81.38 192 LYS A CA 1
ATOM 1566 C C . LYS A 1 192 ? -17.987 -14.952 15.393 1.00 81.38 192 LYS A C 1
ATOM 1568 O O . LYS A 1 192 ? -17.752 -15.226 14.223 1.00 81.38 192 LYS A O 1
ATOM 1573 N N . LEU A 1 193 ? -17.489 -13.857 15.976 1.00 81.06 193 LEU A N 1
ATOM 1574 C CA . LEU A 1 193 ? -16.498 -13.008 15.310 1.00 81.06 193 LEU A CA 1
ATOM 1575 C C . LEU A 1 193 ? -15.170 -13.744 15.119 1.00 81.06 193 LEU A C 1
ATOM 1577 O O . LEU A 1 193 ? -14.610 -13.703 14.029 1.00 81.06 193 LEU A O 1
ATOM 1581 N N . LYS A 1 194 ? -14.670 -14.436 16.151 1.00 79.31 194 LYS A N 1
ATOM 1582 C CA . LYS A 1 194 ? -13.445 -15.240 16.026 1.00 79.31 194 LYS A CA 1
ATOM 1583 C C . LYS A 1 194 ? -13.609 -16.340 14.981 1.00 79.31 194 LYS A C 1
ATOM 1585 O O . LYS A 1 194 ? -12.705 -16.537 14.183 1.00 79.31 194 LYS A O 1
ATOM 1590 N N . GLU A 1 195 ? -14.769 -16.988 14.931 1.00 81.62 195 GLU A N 1
ATOM 1591 C CA . GLU A 1 195 ? -15.108 -17.906 13.841 1.00 81.62 195 GLU A CA 1
ATOM 1592 C C . GLU A 1 195 ? -15.043 -17.162 12.493 1.00 81.62 195 GLU A C 1
ATOM 1594 O O . GLU A 1 195 ? -14.207 -17.493 11.671 1.00 81.62 195 GLU A O 1
ATOM 1599 N N . LYS A 1 196 ? -15.754 -16.057 12.273 1.00 80.44 196 LYS A N 1
ATOM 1600 C CA . LYS A 1 196 ? -15.723 -15.338 10.980 1.00 80.44 196 LYS A CA 1
ATOM 1601 C C . LYS A 1 196 ? -14.320 -14.975 10.449 1.00 80.44 196 LYS A C 1
ATOM 1603 O O . LYS A 1 196 ? -14.108 -15.020 9.242 1.00 80.44 196 LYS A O 1
ATOM 1608 N N . TYR A 1 197 ? -13.393 -14.564 11.317 1.00 76.88 197 TYR A N 1
ATOM 1609 C CA . TYR A 1 197 ? -12.055 -14.121 10.893 1.00 76.88 197 TYR A CA 1
ATOM 1610 C C . TYR A 1 197 ? -10.980 -15.218 10.936 1.00 76.88 197 TYR A C 1
ATOM 1612 O O . TYR A 1 197 ? -9.957 -15.064 10.273 1.00 76.88 197 TYR A O 1
ATOM 1620 N N . TYR A 1 198 ? -11.186 -16.298 11.700 1.00 72.56 198 TYR A N 1
ATOM 1621 C CA . TYR A 1 198 ? -10.186 -17.359 11.903 1.00 72.56 198 TYR A CA 1
ATOM 1622 C C . TYR A 1 198 ? -10.690 -18.779 11.616 1.00 72.56 198 TYR A C 1
ATOM 1624 O O . TYR A 1 198 ? -9.891 -19.716 11.645 1.00 72.56 198 TYR A O 1
ATOM 1632 N N . SER A 1 199 ? -11.984 -18.981 11.366 1.00 59.50 199 SER A N 1
ATOM 1633 C CA . SER A 1 199 ? -12.479 -20.267 10.880 1.00 59.50 199 SER A CA 1
ATOM 1634 C C . SER A 1 199 ? -12.116 -20.409 9.408 1.00 59.50 199 SER A C 1
ATOM 1636 O O . SER A 1 199 ? -12.500 -19.609 8.558 1.00 59.50 199 SER A O 1
ATOM 1638 N N . ASN A 1 200 ? -11.326 -21.445 9.141 1.00 47.41 200 ASN A N 1
ATOM 1639 C CA . ASN A 1 200 ? -11.122 -22.005 7.817 1.00 47.41 200 ASN A CA 1
ATOM 1640 C C . ASN A 1 200 ? -12.411 -22.714 7.363 1.00 47.41 200 ASN A C 1
ATOM 1642 O O . ASN A 1 200 ? -12.425 -23.937 7.237 1.00 47.41 200 ASN A O 1
ATOM 1646 N N . ASP A 1 201 ? -13.481 -21.964 7.128 1.00 42.12 201 ASP A N 1
ATOM 1647 C CA . ASP A 1 201 ? -14.456 -22.357 6.109 1.00 42.12 201 ASP A CA 1
ATOM 1648 C C . ASP A 1 201 ? -13.831 -21.889 4.774 1.00 42.12 201 ASP A C 1
ATOM 1650 O O . ASP A 1 201 ? -14.051 -20.766 4.338 1.00 42.12 201 ASP A O 1
ATOM 1654 N N . ASN A 1 202 ? -12.761 -22.523 4.273 1.00 34.88 202 ASN A N 1
ATOM 1655 C CA . ASN A 1 202 ? -12.825 -23.682 3.374 1.00 34.88 202 ASN A CA 1
ATOM 1656 C C . ASN A 1 202 ? -13.966 -23.563 2.349 1.00 34.88 202 ASN A C 1
ATOM 1658 O O . ASN A 1 202 ? -14.936 -24.310 2.429 1.00 34.88 202 ASN A O 1
ATOM 1662 N N . GLU A 1 203 ? -13.853 -22.603 1.425 1.00 36.62 203 GLU A N 1
ATOM 1663 C CA . GLU A 1 203 ? -13.766 -22.809 -0.041 1.00 36.62 203 GLU A CA 1
ATOM 1664 C C . GLU A 1 203 ? -13.612 -21.475 -0.791 1.00 36.62 203 GLU A C 1
ATOM 1666 O O . GLU A 1 203 ? -14.430 -20.551 -0.577 1.00 36.62 203 GLU A O 1
#

Secondary structure (DSSP, 8-state):
--HHHHHHHHHHHHHHHHHHHHHHHHHHHHHHHHHHHHHHHHHHHHHHHHHHHHHHHHHHHHHHTTPPP---PPPP--HHHHHHHHHHGGGS-HHHHHHHHHHHHHHHHHHHHHHHHHHHHTT-SS--HHHHHHHHHHHHHHHHHHHHHHHHHH-TT--HHHHHHHHHHHHHHHHHHHHHHHHHHHHHHHHHHHHHHH-----

Organism: Shewanella putrefaciens (strain 200) (NCBI:txid399804)

Foldseek 3Di:
DDPVVVVVVVVVVVVVVVVVVVVVVVVVVVLVVLLVVLLVLLVVLLVLLVVLLVVLLLVLLCVLLVHFDDDHRDQDDDVSCVPRCVVRVVVAAPLLSVLSVVLVVLSVVLNVLSVVLVVVSVPDRGCDPVSSVSSLVSSLSSQVSSLSSVQCSVVVNNDPVSVVVSVVVRVVVSVVSSVVSSVVSVVQDDPSSCCVVPPPPDD

pLDDT: mean 85.12, std 10.59, range [34.88, 94.81]